Protein AF-A0A453R5A0-F1 (afdb_monomer_lite)

Radius of gyration: 17.51 Å; chains: 1; bounding box: 48×39×50 Å

Organism: Aegilops tauschii subsp. strangulata (NCBI:txid200361)

Sequence (200 aa):
AVEFGRKLASKHFFRHVLDENDFEDGNQPYRFLDHDPVIMTQCYNIPRGIIDVAPKPMAEIASRLRKLSCAIFEAYVSEDGRHVDYRSIQGCEEFKRYIRTTEELQRVETSDLSREEKLAFFINLYNMMAIHALVTCGHPAGPLDRKKFFGDFKYVIGGCAYSLSAIENGILRGNQRPPYNLVKPFGQKDQRSKGGPVIP

Structure (mmCIF, N/CA/C/O backbone):
data_AF-A0A453R5A0-F1
#
_entry.id   AF-A0A453R5A0-F1
#
loop_
_atom_site.group_PDB
_atom_site.id
_atom_site.type_symbol
_atom_site.label_atom_id
_atom_site.label_alt_id
_atom_site.label_comp_id
_atom_site.label_asym_id
_atom_site.label_entity_id
_atom_site.label_seq_id
_atom_site.pdbx_PDB_ins_code
_atom_site.Cartn_x
_atom_site.Cartn_y
_atom_site.Cartn_z
_atom_site.occupancy
_atom_site.B_iso_or_equiv
_atom_site.auth_seq_id
_atom_site.auth_comp_id
_atom_site.auth_asym_id
_atom_site.auth_atom_id
_atom_site.pdbx_PDB_model_num
ATOM 1 N N . ALA A 1 1 ? -16.514 -9.540 28.866 1.00 80.56 1 ALA A N 1
ATOM 2 C CA . ALA A 1 1 ? -16.441 -9.928 27.440 1.00 80.56 1 ALA A CA 1
ATOM 3 C C . ALA A 1 1 ? -16.411 -8.707 26.514 1.00 80.56 1 ALA A C 1
ATOM 5 O O . ALA A 1 1 ? -15.460 -8.573 25.756 1.00 80.56 1 ALA A O 1
ATOM 6 N N . VAL A 1 2 ? -17.372 -7.779 26.624 1.00 85.75 2 VAL A N 1
ATOM 7 C CA . VAL A 1 2 ? -17.481 -6.583 25.755 1.00 85.75 2 VAL A CA 1
ATOM 8 C C . VAL A 1 2 ? -16.220 -5.725 25.705 1.00 85.75 2 VAL A C 1
ATOM 10 O O . VAL A 1 2 ? -15.725 -5.415 24.629 1.00 85.75 2 VAL A O 1
ATOM 13 N N . GLU A 1 3 ? -15.653 -5.380 26.860 1.00 86.06 3 GLU A N 1
ATOM 14 C CA . GLU A 1 3 ? -14.444 -4.548 26.924 1.00 86.06 3 GLU A CA 1
ATOM 15 C C . GLU A 1 3 ? -13.245 -5.198 26.212 1.00 86.06 3 GLU A C 1
ATOM 17 O O . GLU A 1 3 ? -12.483 -4.531 25.514 1.00 86.06 3 GLU A O 1
ATOM 22 N N . PHE A 1 4 ? -13.104 -6.520 26.339 1.00 85.81 4 PHE A N 1
ATOM 23 C CA . PHE A 1 4 ? -12.073 -7.279 25.637 1.00 85.81 4 PHE A CA 1
ATOM 24 C C . PHE A 1 4 ? -12.309 -7.279 24.121 1.00 85.81 4 PHE A C 1
ATOM 26 O O . PHE A 1 4 ? -11.376 -7.035 23.360 1.00 85.81 4 PHE A O 1
ATOM 33 N N . GLY A 1 5 ? -13.556 -7.460 23.678 1.00 83.94 5 GLY A N 1
ATOM 34 C CA . GLY A 1 5 ? -13.913 -7.346 22.264 1.00 83.94 5 GLY A CA 1
ATOM 35 C C . GLY A 1 5 ? -13.638 -5.950 21.696 1.00 83.94 5 GLY A C 1
ATOM 36 O O . GLY A 1 5 ? -13.031 -5.836 20.635 1.00 83.94 5 GLY A O 1
ATOM 37 N N . ARG A 1 6 ? -13.949 -4.879 22.440 1.00 86.75 6 ARG A N 1
ATOM 38 C CA . ARG A 1 6 ? -13.601 -3.497 22.055 1.00 86.75 6 ARG A CA 1
ATOM 39 C C . ARG A 1 6 ? -12.091 -3.298 21.908 1.00 86.75 6 ARG A C 1
ATOM 41 O O . ARG A 1 6 ? -11.658 -2.670 20.948 1.00 86.75 6 ARG A O 1
ATOM 48 N N . LYS A 1 7 ? -11.285 -3.882 22.804 1.00 86.25 7 LYS A N 1
ATOM 49 C CA . LYS A 1 7 ? -9.810 -3.859 22.719 1.00 86.25 7 LYS A CA 1
ATOM 50 C C . LYS A 1 7 ? -9.264 -4.594 21.491 1.00 86.25 7 LYS A C 1
ATOM 52 O O . LYS A 1 7 ? -8.217 -4.216 20.976 1.00 86.25 7 LYS A O 1
ATOM 57 N N . LEU A 1 8 ? -9.926 -5.658 21.039 1.00 85.06 8 LEU A N 1
ATOM 58 C CA . LEU A 1 8 ? -9.541 -6.373 19.819 1.00 85.06 8 LEU A CA 1
ATOM 59 C C . LEU A 1 8 ? -9.968 -5.615 18.555 1.00 85.06 8 LEU A C 1
ATOM 61 O O . LEU A 1 8 ? -9.185 -5.522 17.609 1.00 85.06 8 LEU A O 1
ATOM 65 N N . ALA A 1 9 ? -11.167 -5.029 18.558 1.00 83.69 9 ALA A N 1
ATOM 66 C CA . ALA A 1 9 ? -11.661 -4.199 17.464 1.00 83.69 9 ALA A CA 1
ATOM 67 C C . ALA A 1 9 ? -10.779 -2.956 17.249 1.00 83.69 9 ALA A C 1
ATOM 69 O O . ALA A 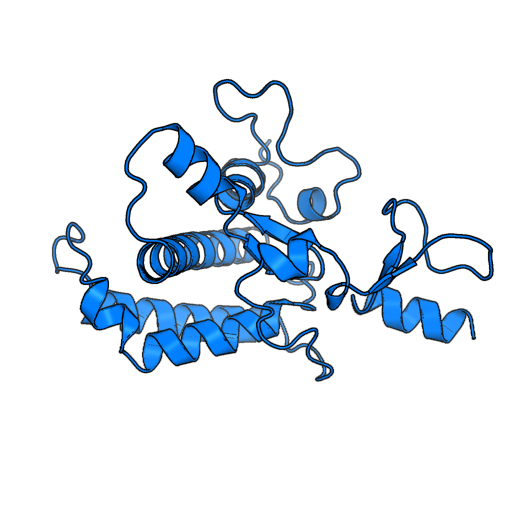1 9 ? -10.368 -2.685 16.123 1.00 83.69 9 ALA A O 1
ATOM 70 N N . SER A 1 10 ? -10.386 -2.263 18.328 1.00 83.81 10 SER A N 1
ATOM 71 C CA . SER A 1 10 ? -9.494 -1.095 18.242 1.00 83.81 10 SER A CA 1
ATOM 72 C C . SER A 1 10 ? -8.083 -1.432 17.754 1.00 83.81 10 SER A C 1
ATOM 74 O O . SER A 1 10 ? -7.376 -0.562 17.266 1.00 83.81 10 SER A O 1
ATOM 76 N N . LYS A 1 11 ? -7.670 -2.701 17.859 1.00 84.50 11 LYS A N 1
ATOM 77 C CA . LYS A 1 11 ? -6.399 -3.208 17.325 1.00 84.50 11 LYS A CA 1
ATOM 78 C C . LYS A 1 11 ? -6.522 -3.785 15.917 1.00 84.50 11 LYS A C 1
ATOM 80 O O . LYS A 1 11 ? -5.571 -4.421 15.466 1.00 84.50 11 LYS A O 1
ATOM 85 N N . HIS A 1 12 ? -7.658 -3.592 15.247 1.00 84.94 12 HIS A N 1
ATOM 86 C CA . HIS A 1 12 ? -7.935 -4.088 13.900 1.00 84.94 12 HIS A CA 1
ATOM 87 C C . HIS A 1 12 ? -7.858 -5.622 13.774 1.00 84.94 12 HIS A C 1
ATOM 89 O O . HIS A 1 12 ? -7.326 -6.127 12.796 1.00 84.94 12 HIS A O 1
ATOM 95 N N . PHE A 1 13 ? -8.357 -6.397 14.745 1.00 83.44 13 PHE A N 1
ATOM 96 C CA . PHE A 1 13 ? -8.514 -7.853 14.552 1.00 83.44 13 PHE A CA 1
ATOM 97 C C . PHE A 1 13 ? -9.801 -8.198 13.794 1.00 83.44 13 PHE A C 1
ATOM 99 O O . PHE A 1 13 ? -9.826 -9.070 12.927 1.00 83.44 13 PHE A O 1
ATOM 106 N N . PHE A 1 14 ? -10.879 -7.487 14.104 1.00 83.81 14 PHE A N 1
ATOM 107 C CA . PHE A 1 14 ? -12.169 -7.619 13.443 1.00 83.81 14 PHE A CA 1
ATOM 108 C C . PHE A 1 14 ? -12.865 -6.264 13.402 1.00 83.81 14 PHE A C 1
ATOM 110 O O . PHE A 1 14 ? -12.499 -5.338 14.127 1.00 83.81 14 PHE A O 1
ATOM 117 N N . ARG A 1 15 ? -13.879 -6.157 12.550 1.00 82.25 15 ARG A N 1
ATOM 118 C CA . ARG A 1 15 ? -14.675 -4.944 12.364 1.00 82.25 15 ARG A CA 1
ATOM 119 C C . ARG A 1 15 ? -16.152 -5.269 12.233 1.00 82.25 15 ARG A C 1
ATOM 121 O O . ARG A 1 15 ? -16.523 -6.397 11.902 1.00 82.25 15 ARG A O 1
ATOM 128 N N . HIS A 1 16 ? -16.989 -4.277 12.500 1.00 82.31 16 HIS A N 1
ATOM 129 C CA . HIS A 1 16 ? -18.412 -4.365 12.206 1.00 82.31 16 HIS A CA 1
ATOM 130 C C . HIS A 1 16 ? -18.606 -4.451 10.687 1.00 82.31 16 HIS A C 1
ATOM 132 O O . HIS A 1 16 ? -17.958 -3.719 9.945 1.00 82.31 16 HIS A O 1
ATOM 138 N N . VAL A 1 17 ? -19.494 -5.322 10.202 1.00 78.62 17 VAL A N 1
ATOM 139 C CA . VAL A 1 17 ? -19.640 -5.559 8.749 1.00 78.62 17 VAL A CA 1
ATOM 140 C C . VAL A 1 17 ? -20.053 -4.296 7.980 1.00 78.62 17 VAL A C 1
ATOM 142 O O . VAL A 1 17 ? -19.696 -4.154 6.814 1.00 78.62 17 VAL A O 1
ATOM 145 N N . LEU A 1 18 ? -20.774 -3.377 8.629 1.00 73.12 18 LEU A N 1
ATOM 146 C CA . LEU A 1 18 ? -21.194 -2.097 8.040 1.00 73.12 18 LE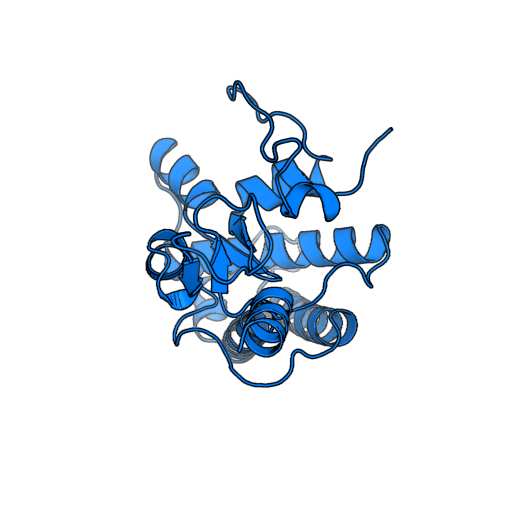U A CA 1
ATOM 147 C C . LEU A 1 18 ? -20.279 -0.910 8.392 1.00 73.12 18 LEU A C 1
ATOM 149 O O . LEU A 1 18 ? -20.549 0.194 7.942 1.00 73.12 18 LEU A O 1
ATOM 153 N N . ASP A 1 19 ? -19.234 -1.106 9.207 1.00 67.62 19 ASP A N 1
ATOM 154 C CA . ASP A 1 19 ? -18.366 -0.024 9.716 1.00 67.62 19 ASP A CA 1
ATOM 155 C C . ASP A 1 19 ? -19.128 1.112 10.456 1.00 67.62 19 ASP A C 1
ATOM 157 O O . ASP A 1 19 ? -18.672 2.254 10.511 1.00 67.62 19 ASP A O 1
ATOM 161 N N . GLU A 1 20 ? -20.301 0.813 11.032 1.00 64.00 20 GLU A N 1
ATOM 162 C CA . GLU A 1 20 ? -21.192 1.811 11.650 1.00 64.00 20 GLU A CA 1
ATOM 163 C C . GLU A 1 20 ? -21.073 1.924 13.176 1.00 64.00 20 GLU A C 1
ATOM 165 O O . GLU A 1 20 ? -21.323 3.008 13.697 1.00 64.00 20 GLU A O 1
ATOM 170 N N . ASN A 1 21 ? -20.666 0.859 13.880 1.00 63.53 21 ASN A N 1
ATOM 171 C CA . ASN A 1 21 ? -20.708 0.797 15.346 1.00 63.53 21 ASN A CA 1
ATOM 172 C C . ASN A 1 21 ? -19.424 0.229 15.961 1.00 63.53 21 ASN A C 1
ATOM 174 O O . ASN A 1 21 ? -18.739 -0.608 15.362 1.00 63.53 21 ASN A O 1
ATOM 178 N N . ASP A 1 22 ? -19.157 0.641 17.202 1.00 73.19 22 ASP A N 1
ATOM 179 C CA . ASP A 1 22 ? -18.183 -0.010 18.074 1.00 73.19 22 ASP A CA 1
ATOM 180 C C . ASP A 1 22 ? -18.642 -1.432 18.448 1.00 73.19 22 ASP A C 1
ATOM 182 O O . ASP A 1 22 ? -19.779 -1.843 18.208 1.00 73.19 22 ASP A O 1
ATOM 186 N N . PHE A 1 23 ? -17.743 -2.229 19.033 1.00 81.06 23 PHE A N 1
ATOM 187 C CA . PHE A 1 23 ? -18.118 -3.562 19.501 1.00 81.06 23 PHE A CA 1
ATOM 188 C C . PHE A 1 23 ? -19.113 -3.483 20.670 1.00 81.06 23 PHE A C 1
ATOM 190 O O . PHE A 1 23 ? -18.822 -2.884 21.716 1.00 81.06 23 PHE A O 1
ATOM 197 N N . GLU A 1 24 ? -20.262 -4.132 20.505 1.00 82.69 24 GLU A N 1
ATOM 198 C CA . GLU A 1 24 ? -21.370 -4.172 21.456 1.00 82.69 24 GLU A CA 1
ATOM 199 C C . GLU A 1 24 ? -21.852 -5.610 21.675 1.00 82.69 24 GLU A C 1
ATOM 201 O O . GLU A 1 24 ? -21.710 -6.472 20.809 1.00 82.69 24 GLU A O 1
ATOM 206 N N . ASP A 1 25 ? -22.421 -5.868 22.855 1.00 80.81 25 ASP A N 1
ATOM 207 C CA . ASP A 1 25 ? -23.085 -7.139 23.156 1.00 80.81 25 ASP A CA 1
ATOM 208 C C . ASP A 1 25 ? -24.481 -7.131 22.530 1.00 80.81 25 ASP A C 1
ATOM 210 O O . ASP A 1 25 ? -25.465 -6.719 23.146 1.00 80.81 25 ASP A O 1
ATOM 214 N N . GLY A 1 26 ? -24.550 -7.476 21.249 1.00 81.81 26 GLY A N 1
ATOM 215 C CA . GLY A 1 26 ? -25.782 -7.437 20.476 1.00 81.81 26 GLY A CA 1
ATOM 216 C C . GLY A 1 26 ? -25.722 -8.356 19.266 1.00 81.81 26 GLY A C 1
ATOM 217 O O . GLY A 1 26 ? -24.682 -8.918 18.930 1.00 81.81 26 GLY A O 1
ATOM 218 N N . ASN A 1 27 ? -26.849 -8.493 18.570 1.00 83.00 27 ASN A N 1
ATOM 219 C CA . ASN A 1 27 ? -26.956 -9.345 17.383 1.00 83.00 27 ASN A CA 1
ATOM 220 C C . ASN A 1 27 ? -26.432 -8.648 16.111 1.00 83.00 27 ASN A C 1
ATOM 222 O O . ASN A 1 27 ? -27.052 -8.706 15.048 1.00 83.00 27 ASN A O 1
ATOM 226 N N . GLN A 1 28 ? -25.326 -7.917 16.246 1.00 83.94 28 GLN A N 1
ATOM 227 C CA . GLN A 1 28 ? -24.683 -7.212 15.146 1.00 83.94 28 GLN A CA 1
ATOM 228 C C . GLN A 1 28 ? -23.624 -8.109 14.493 1.00 83.94 28 GLN A C 1
ATOM 230 O O . GLN A 1 28 ? -22.862 -8.781 15.193 1.00 83.94 28 GLN A O 1
ATOM 235 N N . PRO A 1 29 ? -23.548 -8.146 13.153 1.00 85.25 29 PRO A N 1
ATOM 236 C CA . PRO A 1 29 ? -22.553 -8.953 12.471 1.00 85.25 29 PRO A CA 1
ATOM 237 C C . PRO A 1 29 ? -21.173 -8.279 12.515 1.00 85.25 29 PRO A C 1
ATOM 239 O O . PRO A 1 29 ? -20.980 -7.165 12.022 1.00 85.25 29 PRO A O 1
ATOM 242 N N . TYR A 1 30 ? -20.184 -9.008 13.032 1.00 85.31 30 TYR A N 1
ATOM 243 C CA . TYR A 1 30 ? -18.765 -8.644 12.994 1.00 85.31 30 TYR A CA 1
ATOM 244 C C . TYR A 1 30 ? -17.987 -9.636 12.123 1.00 85.31 30 TYR A C 1
ATOM 246 O O . TYR A 1 30 ? -18.358 -10.805 12.006 1.00 85.31 30 TYR A O 1
ATOM 254 N N . ARG A 1 31 ? -16.898 -9.177 11.502 1.00 85.56 31 ARG A N 1
ATOM 255 C CA . ARG A 1 31 ? -16.040 -9.998 10.642 1.00 85.56 31 ARG A CA 1
ATOM 256 C C . ARG A 1 31 ? -14.565 -9.747 10.943 1.00 85.56 31 ARG A C 1
ATOM 258 O O . ARG A 1 31 ? -14.133 -8.597 11.015 1.00 85.56 31 ARG A O 1
ATOM 265 N N . PHE A 1 32 ? -13.798 -10.825 11.083 1.00 85.75 32 PHE A N 1
ATOM 266 C CA . PHE A 1 32 ? -12.335 -10.764 11.132 1.00 85.75 32 PHE A CA 1
ATOM 267 C C . PHE A 1 32 ? -11.766 -10.303 9.788 1.00 85.75 32 PHE A C 1
ATOM 269 O O . PHE A 1 32 ? -12.322 -10.625 8.738 1.00 85.75 32 PHE A O 1
ATOM 276 N N . LEU A 1 33 ? -10.672 -9.541 9.797 1.00 81.62 33 LEU A N 1
ATOM 277 C CA . LEU A 1 33 ? -10.120 -9.005 8.545 1.00 81.62 33 LEU A CA 1
ATOM 278 C C . LEU A 1 33 ? -9.653 -10.104 7.582 1.00 81.62 33 LEU A C 1
ATOM 280 O O . LEU A 1 33 ? -9.859 -9.982 6.381 1.00 81.62 33 LEU A O 1
ATOM 284 N N . ASP A 1 34 ? -9.077 -11.189 8.088 1.00 80.31 34 ASP A N 1
ATOM 285 C CA . ASP A 1 34 ? -8.647 -12.345 7.291 1.00 80.31 34 ASP A CA 1
ATOM 286 C C . ASP A 1 34 ? -9.797 -13.212 6.764 1.00 80.31 3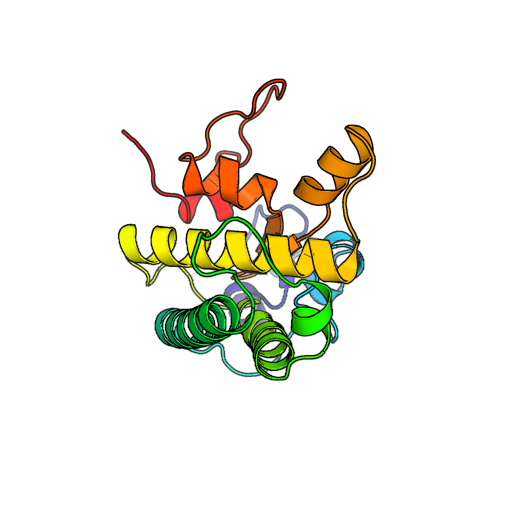4 ASP A C 1
ATOM 288 O O . ASP A 1 34 ? -9.563 -14.044 5.896 1.00 80.31 34 ASP A O 1
ATOM 292 N N . HIS A 1 35 ? -11.033 -12.993 7.218 1.00 84.12 35 HIS A N 1
ATOM 293 C CA . HIS A 1 35 ? -12.238 -13.608 6.651 1.00 84.12 35 HIS A CA 1
ATOM 294 C C . HIS A 1 35 ? -12.979 -12.683 5.674 1.00 84.12 35 HIS A C 1
ATOM 296 O O . HIS A 1 35 ? -14.053 -13.029 5.176 1.00 84.12 35 HIS A O 1
ATOM 302 N N . ASP A 1 36 ? -12.459 -11.482 5.411 1.00 84.38 36 ASP A N 1
ATOM 303 C CA . ASP A 1 36 ? -13.029 -10.594 4.408 1.00 84.38 36 ASP A CA 1
ATOM 304 C C . ASP A 1 36 ? -12.659 -11.072 2.993 1.00 84.38 36 ASP A C 1
ATOM 306 O O . ASP A 1 36 ? -11.470 -11.133 2.669 1.00 84.38 36 ASP A O 1
ATOM 310 N N . PRO A 1 37 ? -13.637 -11.368 2.111 1.00 85.69 37 PRO A N 1
ATOM 311 C CA . PRO A 1 37 ? -13.348 -11.894 0.779 1.00 85.69 37 PRO A CA 1
ATOM 312 C C . PRO A 1 37 ? -12.434 -10.991 -0.052 1.00 85.69 37 PRO A C 1
ATOM 314 O O . PRO A 1 37 ? -11.612 -11.491 -0.817 1.00 85.69 37 PRO A O 1
ATOM 317 N N . VAL A 1 38 ? -12.541 -9.666 0.100 1.00 85.19 38 VAL A N 1
ATOM 318 C CA . VAL A 1 38 ? -11.676 -8.711 -0.605 1.00 85.19 38 VAL A CA 1
ATOM 319 C C . VAL A 1 38 ? -10.262 -8.786 -0.048 1.00 85.19 38 VAL A C 1
ATOM 321 O O . VAL A 1 38 ? -9.300 -8.775 -0.808 1.00 85.19 38 VAL A O 1
ATOM 324 N N . ILE A 1 39 ? -10.108 -8.894 1.268 1.00 85.44 39 ILE A N 1
ATOM 325 C CA . ILE A 1 39 ? -8.781 -9.020 1.872 1.00 85.44 39 ILE A CA 1
ATOM 326 C C . ILE A 1 39 ? -8.121 -10.329 1.433 1.00 85.44 39 ILE A C 1
ATOM 328 O O . ILE A 1 39 ? -6.992 -10.302 0.951 1.00 85.44 39 ILE A O 1
ATOM 332 N N . MET A 1 40 ? -8.845 -11.446 1.487 1.00 85.25 40 MET A N 1
ATOM 333 C CA . MET A 1 40 ? -8.316 -12.761 1.117 1.00 85.25 40 MET A CA 1
ATOM 334 C C . MET A 1 40 ? -7.916 -12.876 -0.359 1.00 85.25 40 MET A C 1
ATOM 336 O O . MET A 1 40 ? -6.968 -13.585 -0.681 1.00 85.25 40 MET A O 1
ATOM 340 N N . THR A 1 41 ? -8.654 -12.228 -1.265 1.00 86.75 41 THR A N 1
ATOM 341 C CA . THR A 1 41 ? -8.468 -12.421 -2.717 1.00 86.75 41 THR A CA 1
ATOM 342 C C . THR A 1 41 ? -7.684 -11.308 -3.398 1.00 86.75 41 THR A C 1
ATOM 344 O O . THR A 1 41 ? -7.147 -11.524 -4.481 1.00 86.75 41 THR A O 1
ATOM 347 N N . GLN A 1 42 ? -7.629 -10.117 -2.798 1.00 91.62 42 GLN A N 1
ATOM 348 C CA . GLN A 1 42 ? -7.105 -8.912 -3.446 1.00 91.62 42 GLN A CA 1
ATOM 349 C C . GLN A 1 42 ? -6.000 -8.210 -2.643 1.00 91.62 42 GLN A C 1
ATOM 351 O O . GLN A 1 42 ? -5.355 -7.310 -3.183 1.00 91.62 42 GLN A O 1
ATOM 356 N N . CYS A 1 43 ? -5.750 -8.587 -1.379 1.00 93.19 43 CYS A N 1
ATOM 357 C CA . CYS A 1 43 ? -4.685 -7.977 -0.576 1.00 93.19 43 CYS A CA 1
ATOM 358 C C . CYS A 1 43 ? -3.403 -8.816 -0.551 1.00 93.19 43 CYS A C 1
ATOM 360 O O . CYS A 1 43 ? -3.351 -9.900 0.021 1.00 93.19 43 CYS A O 1
ATOM 362 N N . TYR A 1 44 ? -2.326 -8.264 -1.107 1.00 94.06 44 TYR A N 1
ATOM 363 C CA . TYR A 1 44 ? -1.067 -8.985 -1.338 1.00 94.06 44 TYR A CA 1
ATOM 364 C C . TYR A 1 44 ? -0.070 -8.921 -0.171 1.00 94.06 44 TYR A C 1
ATOM 366 O O . TYR A 1 44 ? 1.008 -9.502 -0.251 1.00 94.06 44 TYR A O 1
ATOM 374 N N . ASN A 1 45 ? -0.411 -8.226 0.917 1.00 94.62 45 ASN A N 1
ATOM 375 C CA . ASN A 1 45 ? 0.392 -8.157 2.143 1.00 94.62 45 ASN A CA 1
ATOM 376 C C . ASN A 1 45 ? -0.259 -8.889 3.335 1.00 94.62 45 ASN A C 1
ATOM 378 O O . ASN A 1 45 ? 0.122 -8.658 4.481 1.00 94.62 45 ASN A O 1
ATOM 382 N N . ILE A 1 46 ? -1.238 -9.764 3.075 1.00 91.31 46 ILE A N 1
ATOM 383 C CA . ILE A 1 46 ? -1.812 -10.698 4.061 1.00 91.31 46 ILE A CA 1
ATOM 384 C C . ILE A 1 46 ? -1.746 -12.143 3.521 1.00 91.31 46 ILE A C 1
ATOM 386 O O . ILE A 1 46 ? -2.757 -12.836 3.459 1.00 91.31 46 ILE A O 1
ATOM 390 N N . PRO A 1 47 ? -0.571 -12.650 3.097 1.00 84.25 47 PRO A N 1
ATOM 391 C CA . PRO A 1 47 ? -0.492 -13.990 2.510 1.00 84.25 47 PRO A CA 1
ATOM 392 C C . PRO A 1 47 ? -0.776 -15.116 3.522 1.00 84.25 47 PRO A C 1
ATOM 394 O O . PRO A 1 47 ? -1.030 -16.247 3.121 1.00 84.25 47 PRO A O 1
ATOM 397 N N . ARG A 1 48 ? -0.694 -14.831 4.831 1.00 84.88 48 ARG A N 1
ATOM 398 C CA . ARG A 1 48 ? -0.801 -15.816 5.925 1.00 84.88 48 ARG A CA 1
ATOM 399 C C . ARG A 1 48 ? -1.865 -15.463 6.972 1.00 84.88 48 ARG A C 1
ATOM 401 O O . ARG A 1 48 ? -1.833 -16.009 8.068 1.00 84.88 48 ARG A O 1
ATOM 408 N N . GLY A 1 49 ? -2.784 -14.555 6.650 1.00 85.69 49 GLY A N 1
ATOM 409 C CA . GLY A 1 49 ? -3.744 -14.019 7.620 1.00 85.69 49 GLY A CA 1
ATOM 410 C C . GLY A 1 49 ? -3.168 -12.894 8.486 1.00 85.69 49 GLY A C 1
ATOM 411 O O . GLY A 1 49 ? -2.092 -12.355 8.202 1.00 85.69 49 GLY A O 1
ATOM 412 N N . ILE A 1 50 ? -3.927 -12.509 9.515 1.00 85.62 50 ILE A N 1
ATOM 413 C CA . ILE A 1 50 ? -3.574 -11.400 10.408 1.00 85.62 50 ILE A CA 1
ATOM 414 C C . ILE A 1 50 ? -2.388 -11.793 11.294 1.00 85.62 50 ILE A C 1
ATOM 416 O O . ILE A 1 50 ? -2.437 -12.799 11.997 1.00 85.62 50 ILE A O 1
ATOM 420 N N . ILE A 1 51 ? -1.352 -10.956 11.335 1.00 85.75 51 ILE A N 1
ATOM 421 C CA . ILE A 1 51 ? -0.250 -11.115 12.294 1.00 85.75 51 ILE A CA 1
ATOM 422 C C . ILE A 1 51 ? -0.748 -10.761 13.701 1.00 85.75 51 ILE A C 1
ATOM 424 O O . ILE A 1 51 ? -1.334 -9.697 13.897 1.00 85.75 51 ILE A O 1
ATOM 428 N N . ASP A 1 52 ? -0.471 -11.596 14.701 1.00 83.75 52 ASP A N 1
ATOM 429 C CA . ASP A 1 52 ? -0.854 -11.419 16.112 1.00 83.75 52 ASP A CA 1
ATOM 430 C C . ASP A 1 52 ? 0.164 -10.610 16.946 1.00 83.75 52 ASP A C 1
ATOM 432 O O . ASP A 1 52 ? -0.170 -10.074 18.006 1.00 83.75 52 ASP A O 1
ATOM 436 N N . VAL A 1 53 ? 1.384 -10.433 16.432 1.00 86.50 53 VAL A N 1
ATOM 437 C CA . VAL A 1 53 ? 2.461 -9.626 17.032 1.00 86.50 53 VAL A CA 1
ATOM 438 C C . VAL A 1 53 ? 2.034 -8.168 17.234 1.00 86.50 53 VAL A C 1
ATOM 440 O O . VAL A 1 53 ? 1.385 -7.570 16.379 1.00 86.50 53 VAL A O 1
ATOM 443 N N . ALA A 1 54 ? 2.411 -7.553 18.357 1.00 86.81 54 ALA A N 1
ATOM 444 C CA . ALA A 1 54 ? 2.117 -6.141 18.608 1.00 86.81 54 ALA A CA 1
ATOM 445 C C . ALA A 1 54 ? 2.619 -5.243 17.449 1.00 86.81 54 ALA A C 1
ATOM 447 O O . ALA A 1 54 ? 3.767 -5.400 17.022 1.00 86.81 54 ALA A O 1
ATOM 448 N N . PRO A 1 55 ? 1.782 -4.322 16.928 1.00 88.94 55 PRO A N 1
ATOM 449 C CA . PRO A 1 55 ? 2.174 -3.469 15.814 1.00 88.94 55 PRO A CA 1
ATOM 450 C C . PRO A 1 55 ? 3.315 -2.546 16.245 1.00 88.94 55 PRO A C 1
ATOM 452 O O . PRO A 1 55 ? 3.272 -1.945 17.321 1.00 88.94 55 PRO A O 1
ATOM 455 N N . LYS A 1 56 ? 4.341 -2.445 15.402 1.00 92.31 56 LYS A N 1
ATOM 456 C CA . LYS A 1 56 ? 5.443 -1.503 15.611 1.00 92.31 56 LYS A CA 1
ATOM 457 C C . LYS A 1 56 ? 5.007 -0.084 15.237 1.00 92.31 56 LYS A C 1
ATOM 459 O O . LYS A 1 56 ? 4.077 0.067 14.440 1.00 92.31 56 LYS A O 1
ATOM 464 N N . PRO A 1 57 ? 5.694 0.953 15.747 1.00 92.56 57 PRO A N 1
ATOM 465 C CA . PRO A 1 57 ? 5.430 2.326 15.345 1.00 92.56 57 PRO A CA 1
ATOM 466 C C . PRO A 1 57 ? 5.524 2.494 13.827 1.00 92.56 57 PRO A C 1
ATOM 468 O O . PRO A 1 57 ? 6.473 2.027 13.189 1.00 92.56 57 PRO A O 1
ATOM 471 N N . MET A 1 58 ? 4.562 3.215 13.250 1.00 92.06 58 MET A N 1
ATOM 472 C CA . MET A 1 58 ? 4.477 3.412 11.803 1.00 92.06 58 MET A CA 1
ATOM 473 C C . MET A 1 58 ? 5.755 4.036 11.220 1.00 92.06 58 MET A C 1
ATOM 475 O O . MET A 1 58 ? 6.210 3.633 10.150 1.00 92.06 58 MET A O 1
ATOM 479 N N . ALA A 1 59 ? 6.386 4.963 11.946 1.00 92.00 59 ALA A N 1
ATOM 480 C CA . ALA A 1 59 ? 7.642 5.594 11.541 1.00 92.00 59 ALA A CA 1
ATOM 481 C C . ALA A 1 59 ? 8.800 4.587 11.374 1.00 92.00 59 ALA A C 1
ATOM 483 O O . ALA A 1 59 ? 9.608 4.711 10.450 1.00 92.00 59 ALA A O 1
ATOM 484 N N . GLU A 1 60 ? 8.866 3.553 12.222 1.00 94.44 60 GLU A N 1
ATOM 485 C CA . GLU A 1 60 ? 9.892 2.509 12.126 1.00 94.44 60 GLU A CA 1
ATOM 486 C C . GLU A 1 60 ? 9.690 1.663 10.863 1.00 94.44 60 GLU A C 1
ATOM 488 O O . GLU A 1 60 ? 10.633 1.429 10.097 1.00 94.44 60 GLU A O 1
ATOM 493 N N . ILE A 1 61 ? 8.445 1.250 10.610 1.00 95.12 61 ILE A N 1
ATOM 494 C CA . ILE A 1 61 ? 8.085 0.458 9.429 1.00 95.12 61 ILE A CA 1
ATOM 495 C C . ILE A 1 61 ? 8.316 1.283 8.156 1.00 95.12 61 ILE A C 1
ATOM 497 O O . ILE A 1 61 ? 8.975 0.802 7.233 1.00 95.12 61 ILE A O 1
ATOM 501 N N . ALA A 1 62 ? 7.867 2.543 8.122 1.00 94.75 62 ALA A N 1
ATOM 502 C CA . ALA A 1 62 ? 8.094 3.462 7.005 1.00 94.75 62 ALA A CA 1
ATOM 503 C C . ALA A 1 62 ? 9.589 3.641 6.701 1.00 94.75 62 ALA A C 1
ATOM 505 O O . ALA A 1 62 ? 9.993 3.581 5.540 1.00 94.75 62 ALA A O 1
ATOM 506 N N . SER A 1 63 ? 10.422 3.809 7.733 1.00 95.19 63 SER A N 1
ATOM 507 C CA . SER A 1 63 ? 11.876 3.944 7.584 1.00 95.19 63 SER A CA 1
ATOM 508 C C . SER A 1 63 ? 12.510 2.688 6.982 1.00 95.19 63 SER A C 1
ATOM 510 O O . SER A 1 63 ? 13.315 2.779 6.051 1.00 95.19 63 SER A O 1
ATOM 512 N N . ARG A 1 64 ? 12.115 1.497 7.453 1.00 96.75 64 ARG A N 1
ATOM 513 C CA . ARG A 1 64 ? 12.589 0.214 6.906 1.00 96.75 64 ARG A CA 1
ATOM 514 C C . ARG A 1 64 ? 12.165 0.016 5.454 1.00 96.75 64 ARG A C 1
ATOM 516 O O . ARG A 1 64 ? 13.005 -0.342 4.631 1.00 96.75 64 ARG A O 1
ATOM 523 N N . LEU A 1 65 ? 10.895 0.272 5.141 1.00 97.19 65 LEU A N 1
ATOM 524 C CA . LEU A 1 65 ? 10.372 0.179 3.778 1.00 97.19 65 LEU A CA 1
ATOM 525 C C . LEU A 1 65 ? 11.103 1.148 2.850 1.00 97.19 65 LEU A C 1
ATOM 527 O O . LEU A 1 65 ? 11.573 0.724 1.803 1.00 97.19 65 LEU A O 1
ATOM 531 N N . ARG A 1 66 ? 11.289 2.408 3.263 1.00 96.56 66 ARG A N 1
ATOM 532 C CA . ARG A 1 66 ? 12.027 3.411 2.485 1.00 96.56 66 ARG A CA 1
ATOM 533 C C . ARG A 1 66 ? 13.450 2.954 2.168 1.00 96.56 66 ARG A C 1
ATOM 535 O O . ARG A 1 66 ? 13.860 3.047 1.019 1.00 96.56 66 ARG A O 1
ATOM 542 N N . LYS A 1 67 ? 14.196 2.448 3.156 1.00 96.81 67 LY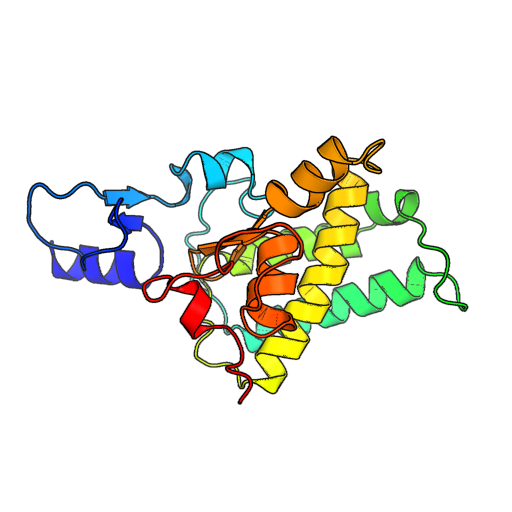S A N 1
ATOM 543 C CA . LYS A 1 67 ? 15.572 1.956 2.945 1.00 96.81 67 LYS A CA 1
ATOM 544 C C . LYS A 1 67 ? 15.622 0.816 1.927 1.00 96.81 67 LYS A C 1
ATOM 546 O O . LYS A 1 67 ? 16.490 0.812 1.064 1.00 96.81 67 LYS A O 1
ATOM 551 N N . LEU A 1 68 ? 14.678 -0.122 2.016 1.00 96.81 68 LEU A N 1
ATOM 552 C CA . LEU A 1 68 ? 14.566 -1.225 1.063 1.00 96.81 68 LEU A CA 1
ATOM 553 C C . LEU A 1 68 ? 14.185 -0.725 -0.337 1.00 96.81 68 LEU A C 1
ATOM 555 O O . LEU A 1 68 ? 14.784 -1.166 -1.308 1.00 96.81 68 LEU A O 1
ATOM 559 N N . SER A 1 69 ? 13.252 0.225 -0.448 1.00 95.25 69 SER A N 1
ATOM 560 C CA . SER A 1 69 ? 12.902 0.860 -1.725 1.00 95.25 69 SER A CA 1
ATOM 561 C C . SER A 1 69 ? 14.094 1.556 -2.369 1.00 95.25 69 SER A C 1
ATOM 563 O O . SER A 1 69 ? 14.322 1.354 -3.554 1.00 95.25 69 SER A O 1
ATOM 565 N N . CYS A 1 70 ? 14.875 2.327 -1.603 1.00 94.38 70 CYS A N 1
ATOM 566 C CA . CYS A 1 70 ? 16.087 2.973 -2.109 1.00 94.38 70 CYS A CA 1
ATOM 567 C C . CYS A 1 70 ? 17.083 1.942 -2.647 1.00 94.38 70 CYS A C 1
ATOM 569 O O . CYS A 1 70 ? 17.496 2.066 -3.791 1.00 94.38 70 CYS A O 1
ATOM 571 N N . ALA A 1 71 ? 17.380 0.886 -1.882 1.00 95.38 71 ALA A N 1
ATOM 572 C CA . ALA A 1 71 ? 18.295 -0.167 -2.324 1.00 95.38 71 ALA A CA 1
ATOM 573 C C . ALA A 1 71 ? 17.812 -0.873 -3.606 1.00 95.38 71 ALA A C 1
ATOM 575 O O . ALA A 1 71 ? 18.607 -1.161 -4.495 1.00 95.38 71 ALA A O 1
ATOM 576 N N . ILE A 1 72 ? 16.503 -1.121 -3.731 1.00 94.75 72 ILE A N 1
ATOM 577 C CA . ILE A 1 72 ? 15.917 -1.707 -4.945 1.00 94.75 72 ILE A CA 1
ATOM 578 C C . ILE A 1 72 ? 16.036 -0.734 -6.123 1.00 94.75 72 ILE A C 1
ATOM 580 O O . ILE A 1 72 ? 16.389 -1.149 -7.224 1.00 94.75 72 ILE A O 1
ATOM 584 N N . PHE A 1 73 ? 15.753 0.553 -5.916 1.00 93.44 73 PHE A N 1
ATOM 585 C CA . PHE A 1 73 ? 15.858 1.539 -6.987 1.00 93.44 73 PHE A CA 1
ATOM 586 C C . PHE A 1 73 ? 17.299 1.720 -7.456 1.00 93.44 73 PHE A C 1
ATOM 588 O O . PHE A 1 73 ? 17.547 1.680 -8.652 1.00 93.44 73 PHE A O 1
ATOM 595 N N . GLU A 1 74 ? 18.247 1.834 -6.533 1.00 93.19 74 GLU A N 1
ATOM 596 C CA . GLU A 1 74 ? 19.671 1.973 -6.848 1.00 93.19 74 GLU A CA 1
ATOM 597 C C . GLU A 1 74 ? 20.228 0.763 -7.611 1.00 93.19 74 GLU A C 1
ATOM 599 O O . GLU A 1 74 ? 21.084 0.928 -8.474 1.00 93.19 74 GLU A O 1
ATOM 604 N N . ALA A 1 75 ? 19.745 -0.449 -7.318 1.00 93.62 75 ALA A N 1
ATOM 605 C CA . ALA A 1 75 ? 20.254 -1.670 -7.938 1.00 93.62 75 ALA A CA 1
ATOM 606 C C . ALA A 1 75 ? 19.573 -2.040 -9.268 1.00 93.62 75 ALA A C 1
ATOM 608 O O . ALA A 1 75 ? 20.204 -2.673 -10.112 1.00 93.62 75 ALA A O 1
ATOM 609 N N . TYR A 1 76 ? 18.290 -1.702 -9.448 1.00 93.75 76 TYR A N 1
ATOM 610 C CA . TYR A 1 76 ? 17.468 -2.252 -10.540 1.00 93.75 76 TYR A CA 1
ATOM 611 C C . TYR A 1 76 ? 16.784 -1.202 -11.423 1.00 93.75 76 TYR A C 1
ATOM 613 O O . TYR A 1 76 ? 16.061 -1.567 -12.355 1.00 93.75 76 TYR A O 1
ATOM 621 N N . VAL A 1 77 ? 16.982 0.088 -11.147 1.00 92.38 77 VAL A N 1
ATOM 622 C CA . VAL A 1 77 ? 16.519 1.183 -12.008 1.00 92.38 77 VAL A CA 1
ATOM 623 C C . VAL A 1 77 ? 17.722 1.745 -12.756 1.00 92.38 77 VAL A C 1
ATOM 625 O O . VAL A 1 77 ? 18.791 1.930 -12.180 1.00 92.38 77 VAL A O 1
ATOM 628 N N . SER A 1 78 ? 17.564 2.000 -14.053 1.00 91.62 78 SER A N 1
ATOM 629 C CA . SER A 1 78 ? 18.608 2.634 -14.858 1.00 91.62 78 SER A CA 1
ATOM 630 C C . SER A 1 78 ? 18.948 4.031 -14.332 1.00 91.62 78 SER A C 1
ATOM 632 O O . SER A 1 78 ? 18.093 4.719 -13.777 1.00 91.62 78 SER A O 1
ATOM 634 N N . GLU A 1 79 ? 20.180 4.496 -14.560 1.00 88.19 79 GLU A N 1
ATOM 635 C CA . GLU A 1 79 ? 20.630 5.824 -14.102 1.00 88.19 79 GLU A CA 1
ATOM 636 C C . GLU A 1 79 ? 19.752 6.977 -14.623 1.00 88.19 79 GLU A C 1
ATOM 638 O O . GLU A 1 79 ? 19.591 7.995 -13.953 1.00 88.19 79 GLU A O 1
ATOM 643 N N . ASP A 1 80 ? 19.143 6.813 -15.802 1.00 88.69 80 ASP A N 1
ATOM 644 C CA . ASP A 1 80 ? 18.223 7.789 -16.398 1.00 88.69 80 ASP A CA 1
ATOM 645 C C . ASP A 1 80 ? 16.782 7.709 -15.851 1.00 88.69 80 ASP A C 1
ATOM 647 O O . ASP A 1 80 ? 15.929 8.517 -16.232 1.00 88.69 80 ASP A O 1
ATOM 651 N N . GLY A 1 81 ? 16.491 6.735 -14.983 1.00 83.25 81 GLY A N 1
ATOM 652 C CA . GLY A 1 81 ? 15.184 6.505 -14.370 1.00 83.25 81 GLY A CA 1
ATOM 653 C C . GLY A 1 81 ? 14.107 5.969 -15.316 1.00 83.25 81 GLY A C 1
ATOM 654 O O . GLY A 1 81 ? 12.934 5.933 -14.940 1.00 83.25 81 GLY A O 1
ATOM 655 N N . ARG A 1 82 ? 14.454 5.590 -16.554 1.00 86.06 82 ARG A N 1
ATOM 656 C CA . ARG A 1 82 ? 13.473 5.212 -17.591 1.00 86.06 82 ARG A CA 1
ATOM 657 C C . ARG A 1 82 ? 13.215 3.717 -17.686 1.00 86.06 82 ARG A C 1
ATOM 659 O O . ARG A 1 82 ? 12.192 3.319 -18.243 1.00 86.06 82 ARG A O 1
ATOM 666 N N . HIS A 1 83 ? 14.125 2.895 -17.178 1.00 87.94 83 HIS A N 1
ATOM 667 C CA . HIS A 1 83 ? 14.027 1.448 -17.235 1.00 87.94 83 HIS A CA 1
ATOM 668 C C . HIS A 1 83 ? 14.110 0.842 -15.837 1.00 87.94 83 HIS A C 1
ATOM 670 O O . HIS A 1 83 ? 14.937 1.239 -15.021 1.00 87.94 83 HIS A O 1
ATOM 676 N N . VAL A 1 84 ? 13.251 -0.140 -15.579 1.00 90.62 84 VAL A N 1
ATOM 677 C CA . VAL A 1 84 ? 13.224 -0.902 -14.331 1.00 90.62 84 VAL A CA 1
ATOM 678 C C . VAL A 1 84 ? 13.311 -2.380 -14.686 1.00 90.62 84 VAL A C 1
ATOM 680 O O . VAL A 1 84 ? 12.459 -2.891 -15.418 1.00 90.62 84 VAL A O 1
ATOM 683 N N . ASP A 1 85 ? 14.319 -3.077 -14.165 1.00 92.25 85 ASP A N 1
ATOM 684 C CA . ASP A 1 85 ? 14.478 -4.516 -14.381 1.00 92.25 85 ASP A CA 1
ATOM 685 C C . ASP A 1 85 ? 13.579 -5.316 -13.426 1.00 92.25 85 ASP A C 1
ATOM 687 O O . ASP A 1 85 ? 14.005 -5.881 -12.415 1.00 92.25 85 ASP A O 1
ATOM 691 N N . TYR A 1 86 ? 12.289 -5.375 -13.763 1.00 92.25 86 TYR A N 1
ATOM 692 C CA . TYR A 1 86 ? 11.287 -6.108 -12.986 1.00 92.25 86 TYR A CA 1
ATOM 693 C C . TYR A 1 86 ? 11.614 -7.600 -12.824 1.00 92.25 86 TYR A C 1
ATOM 695 O O . TYR A 1 86 ? 11.230 -8.200 -11.819 1.00 92.25 86 TYR A O 1
ATOM 703 N N . ARG A 1 87 ? 12.319 -8.210 -13.791 1.00 90.44 87 ARG A N 1
ATOM 704 C CA . ARG A 1 87 ? 12.672 -9.637 -13.730 1.00 90.44 87 ARG A CA 1
ATOM 705 C C . ARG A 1 87 ? 13.693 -9.887 -12.630 1.00 90.44 87 ARG A C 1
ATOM 707 O O . ARG A 1 87 ? 13.511 -10.807 -11.836 1.00 90.44 87 ARG A O 1
ATOM 714 N N . SER A 1 88 ? 14.720 -9.048 -12.552 1.00 92.56 88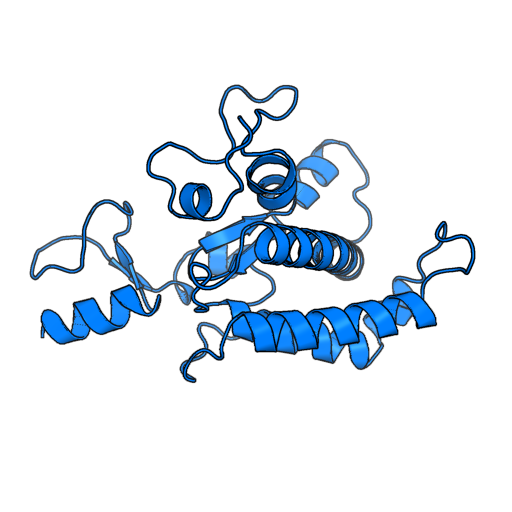 SER A N 1
ATOM 715 C CA . SER A 1 88 ? 15.733 -9.146 -11.500 1.00 92.56 88 SER A CA 1
ATOM 716 C C . SER A 1 88 ? 15.163 -8.790 -10.121 1.00 92.56 88 SER A C 1
ATOM 718 O O . SER A 1 88 ? 15.458 -9.479 -9.142 1.00 92.56 88 SER A O 1
ATOM 720 N N . ILE A 1 89 ? 14.258 -7.802 -10.042 1.00 93.38 89 ILE A N 1
ATOM 721 C CA . ILE A 1 89 ? 13.569 -7.434 -8.789 1.00 93.38 89 ILE A CA 1
ATOM 722 C C . ILE A 1 89 ? 12.783 -8.612 -8.201 1.00 93.38 89 ILE A C 1
ATOM 724 O O . ILE A 1 89 ? 12.805 -8.819 -6.991 1.00 93.38 89 ILE A O 1
ATOM 728 N N . GLN A 1 90 ? 12.103 -9.411 -9.029 1.00 91.19 90 GLN A N 1
ATOM 729 C CA . GLN A 1 90 ? 11.299 -10.540 -8.547 1.00 91.19 90 GLN A CA 1
ATOM 730 C C . GLN A 1 90 ? 12.108 -11.535 -7.700 1.00 91.19 90 GLN A C 1
ATOM 732 O O . GLN A 1 90 ? 11.588 -12.111 -6.741 1.00 91.19 90 GLN A O 1
ATOM 737 N N . GLY A 1 91 ? 13.374 -11.754 -8.065 1.00 90.19 91 GLY A N 1
ATOM 738 C CA . GLY A 1 91 ? 14.247 -12.729 -7.420 1.00 90.19 91 GLY A CA 1
ATOM 739 C C . GLY A 1 91 ? 15.036 -12.192 -6.226 1.00 90.19 91 GLY A C 1
ATOM 740 O O . GLY A 1 91 ? 15.523 -13.003 -5.431 1.00 90.19 91 GLY A O 1
ATOM 741 N N . CYS A 1 92 ? 15.164 -10.869 -6.084 1.00 93.44 92 CYS A N 1
ATOM 742 C CA . CYS A 1 92 ? 16.105 -10.275 -5.141 1.00 93.44 92 CYS A CA 1
ATOM 743 C C . CYS A 1 92 ? 15.630 -10.327 -3.683 1.00 93.44 92 CYS A C 1
ATOM 745 O O . CYS A 1 92 ? 14.434 -10.325 -3.366 1.00 93.44 92 CYS A O 1
ATOM 747 N N . GLU A 1 93 ? 16.591 -10.396 -2.762 1.00 95.44 93 GLU A N 1
ATOM 748 C CA . GLU A 1 93 ? 16.298 -10.537 -1.335 1.00 95.44 93 GLU A CA 1
ATOM 749 C C . GLU A 1 93 ? 15.753 -9.249 -0.720 1.00 95.44 93 GLU A C 1
ATOM 751 O O . GLU A 1 93 ? 14.917 -9.300 0.188 1.00 95.44 93 GLU A O 1
ATOM 756 N N . GLU A 1 94 ? 16.154 -8.092 -1.242 1.00 95.25 94 GLU A N 1
ATOM 757 C CA . GLU A 1 94 ? 15.641 -6.785 -0.844 1.00 95.25 94 GLU A CA 1
ATOM 758 C C . GLU A 1 94 ? 14.137 -6.707 -1.096 1.00 95.25 94 GLU A C 1
ATOM 760 O O . GLU A 1 94 ? 13.384 -6.299 -0.208 1.00 95.25 94 GLU A O 1
ATOM 765 N N . PHE A 1 95 ? 13.683 -7.169 -2.264 1.00 96.06 95 PHE A N 1
ATOM 766 C CA . PHE A 1 95 ? 12.269 -7.182 -2.612 1.00 96.06 95 PHE A CA 1
ATOM 767 C C . PHE A 1 95 ? 11.488 -8.178 -1.751 1.00 96.06 95 PHE A C 1
ATOM 769 O O . PHE A 1 95 ? 10.483 -7.807 -1.145 1.00 96.06 95 PHE A O 1
ATOM 776 N N . LYS A 1 96 ? 11.990 -9.404 -1.554 1.00 95.38 96 LYS A N 1
ATOM 777 C CA . LYS A 1 96 ? 11.367 -10.370 -0.623 1.00 95.38 96 LYS A CA 1
ATOM 778 C C . LYS A 1 96 ? 11.292 -9.834 0.809 1.00 95.38 96 LYS A C 1
ATOM 780 O O . LYS A 1 96 ? 10.336 -10.101 1.539 1.00 95.38 96 LYS A O 1
ATOM 785 N N . ARG A 1 97 ? 12.308 -9.094 1.262 1.00 96.56 97 ARG A N 1
ATOM 786 C CA . ARG A 1 97 ? 12.314 -8.437 2.578 1.00 96.56 97 ARG A CA 1
ATOM 787 C C . ARG A 1 97 ? 11.345 -7.257 2.630 1.00 96.56 97 ARG A C 1
ATOM 789 O O . ARG A 1 97 ? 10.727 -7.050 3.676 1.00 96.56 97 ARG A O 1
ATOM 796 N N . TYR A 1 98 ? 11.183 -6.529 1.527 1.00 97.19 98 TYR A N 1
ATOM 797 C CA . TYR A 1 98 ? 10.179 -5.480 1.393 1.00 97.19 98 TYR A CA 1
ATOM 798 C C . TYR A 1 98 ? 8.779 -6.068 1.564 1.00 97.19 98 TYR A C 1
ATOM 800 O O . TYR A 1 98 ? 8.070 -5.637 2.467 1.00 97.19 98 TYR A O 1
ATOM 808 N N . ILE A 1 99 ? 8.427 -7.113 0.802 1.00 95.81 99 ILE A N 1
ATOM 809 C CA . ILE A 1 99 ? 7.116 -7.779 0.894 1.00 95.81 99 ILE A CA 1
ATOM 810 C C . ILE A 1 99 ? 6.844 -8.297 2.310 1.00 95.81 99 ILE A C 1
ATOM 812 O O . ILE A 1 99 ? 5.797 -8.010 2.874 1.00 95.81 99 ILE A O 1
ATOM 816 N N . ARG A 1 100 ? 7.810 -8.961 2.957 1.00 95.00 100 ARG A N 1
ATOM 817 C CA . ARG A 1 100 ? 7.643 -9.385 4.361 1.00 95.00 100 ARG A CA 1
ATOM 818 C C . ARG A 1 100 ? 7.403 -8.211 5.314 1.00 95.00 100 ARG A C 1
ATOM 820 O O . ARG A 1 100 ? 6.650 -8.331 6.270 1.00 95.00 100 ARG A O 1
ATOM 827 N N . THR A 1 101 ? 8.043 -7.069 5.064 1.00 95.88 101 THR A N 1
ATOM 828 C CA . THR A 1 101 ? 7.861 -5.869 5.895 1.00 95.88 101 THR A CA 1
ATOM 829 C C . THR A 1 101 ? 6.497 -5.211 5.649 1.00 95.88 101 THR A C 1
ATOM 831 O O . THR A 1 101 ? 5.960 -4.605 6.572 1.00 95.88 101 THR A O 1
ATOM 834 N N . THR A 1 102 ? 5.893 -5.338 4.458 1.00 96.25 102 THR A N 1
ATOM 835 C CA . THR A 1 102 ? 4.543 -4.795 4.211 1.00 96.25 102 THR A CA 1
ATOM 836 C C . THR A 1 102 ? 3.454 -5.560 4.958 1.00 96.25 102 THR A C 1
ATOM 838 O O . THR A 1 102 ? 2.394 -4.986 5.205 1.00 96.25 102 THR A O 1
ATOM 841 N N . GLU A 1 103 ? 3.699 -6.805 5.378 1.00 94.75 103 GLU A N 1
ATOM 842 C CA . GLU A 1 103 ? 2.783 -7.547 6.255 1.00 94.75 103 GLU A CA 1
ATOM 843 C C . GLU A 1 103 ? 2.641 -6.871 7.631 1.00 94.75 103 GLU A C 1
ATOM 845 O O . GLU A 1 103 ? 1.576 -6.906 8.240 1.00 94.75 103 GLU A O 1
ATOM 850 N N . GLU A 1 104 ? 3.667 -6.152 8.102 1.00 94.25 104 GLU A N 1
ATOM 851 C CA . GLU A 1 104 ? 3.597 -5.410 9.370 1.00 94.25 104 GLU A CA 1
ATOM 852 C C . GLU A 1 104 ? 2.617 -4.221 9.301 1.00 94.25 104 GLU A C 1
ATOM 854 O O . GLU A 1 104 ? 2.195 -3.736 10.346 1.00 94.25 104 GLU A O 1
ATOM 859 N N . LEU A 1 105 ? 2.201 -3.778 8.101 1.00 94.31 105 LEU A N 1
ATOM 860 C CA . LEU A 1 105 ? 1.266 -2.657 7.906 1.00 94.31 105 LEU A CA 1
ATOM 861 C C . LEU A 1 105 ? -0.185 -2.993 8.277 1.00 94.31 105 LEU A C 1
ATOM 863 O O . LEU A 1 105 ? -0.999 -2.086 8.440 1.00 94.31 105 LEU A O 1
ATOM 867 N N . GLN A 1 106 ? -0.529 -4.273 8.426 1.00 92.56 106 GLN A N 1
ATOM 868 C CA . GLN A 1 106 ? -1.914 -4.733 8.569 1.00 92.56 106 GLN A CA 1
ATOM 869 C C . GLN A 1 106 ? -2.686 -4.047 9.700 1.00 92.56 106 GLN A C 1
ATOM 871 O O . GLN A 1 106 ? -3.868 -3.760 9.537 1.00 92.56 106 GLN A O 1
ATOM 876 N N . ARG A 1 107 ? -2.031 -3.780 10.837 1.00 90.75 107 ARG A N 1
ATOM 877 C CA . ARG A 1 107 ? -2.663 -3.264 12.068 1.00 90.75 107 ARG A CA 1
ATOM 878 C C . ARG A 1 107 ? -1.935 -2.049 12.650 1.00 90.75 107 ARG A C 1
ATOM 880 O O . ARG A 1 107 ? -1.980 -1.826 13.856 1.00 90.75 107 ARG A O 1
ATOM 887 N N . VAL A 1 108 ? -1.212 -1.307 11.811 1.00 90.94 108 VAL A N 1
ATOM 888 C CA . VAL A 1 108 ? -0.493 -0.095 12.237 1.00 90.94 108 VAL A CA 1
ATOM 889 C C . VAL A 1 108 ? -1.453 1.050 12.508 1.00 90.94 108 VAL A C 1
ATOM 891 O O . VAL A 1 108 ? -2.428 1.236 11.782 1.00 90.94 108 VAL A O 1
ATOM 894 N N . GLU A 1 109 ? -1.116 1.853 13.508 1.00 85.44 109 GLU A N 1
ATOM 895 C CA . GLU A 1 109 ? -1.773 3.129 13.745 1.00 85.44 109 GLU A CA 1
ATOM 896 C C . GLU A 1 109 ? -1.138 4.194 12.842 1.00 85.44 109 GLU A C 1
ATOM 898 O O . GLU A 1 109 ? 0.082 4.364 12.818 1.00 85.44 109 GLU A O 1
ATOM 903 N N . THR A 1 110 ? -1.958 4.885 12.050 1.00 80.88 110 THR A N 1
ATOM 904 C CA . THR A 1 110 ? -1.470 5.898 11.096 1.00 80.88 110 THR A CA 1
ATOM 905 C C . THR A 1 110 ? -1.658 7.316 11.614 1.00 80.88 110 THR A C 1
ATOM 907 O O . THR A 1 110 ? -1.073 8.241 11.051 1.00 80.88 110 THR A O 1
ATOM 910 N N . SER A 1 111 ? -2.448 7.519 12.674 1.00 78.19 111 SER A N 1
ATOM 911 C CA . SER A 1 111 ? -2.709 8.850 13.232 1.00 78.19 111 SER A CA 1
ATOM 912 C C . SER A 1 111 ? -1.443 9.568 13.706 1.00 78.19 111 SER A C 1
ATOM 914 O O . SER A 1 111 ? -1.368 10.779 13.505 1.00 78.19 111 SER A O 1
ATOM 916 N N . ASP A 1 112 ? -0.435 8.830 14.180 1.00 79.81 112 ASP A N 1
ATOM 917 C CA . ASP A 1 112 ? 0.829 9.362 14.715 1.00 79.81 112 ASP A CA 1
ATOM 918 C C . ASP A 1 112 ? 1.716 10.081 13.687 1.00 79.81 112 ASP A C 1
ATOM 920 O O . ASP A 1 112 ? 2.603 10.845 14.062 1.00 79.81 112 ASP A O 1
ATOM 924 N N . LEU A 1 113 ? 1.511 9.846 12.387 1.00 84.38 113 LEU A N 1
ATOM 925 C CA . LEU A 1 113 ? 2.310 10.495 11.349 1.00 84.38 113 LEU A CA 1
ATOM 926 C C . LEU A 1 113 ? 1.797 11.908 11.041 1.00 84.38 113 LEU A C 1
ATOM 928 O O . LEU A 1 113 ? 0.591 12.126 10.835 1.00 84.38 113 LEU A O 1
ATOM 932 N N . SER A 1 114 ? 2.733 12.847 10.888 1.00 89.19 114 SER A N 1
ATOM 933 C CA . SER A 1 114 ? 2.447 14.162 10.312 1.00 89.19 114 SER A CA 1
ATOM 934 C C . SER A 1 114 ? 1.925 14.036 8.878 1.00 89.19 114 SER A C 1
ATOM 936 O O . SER A 1 114 ? 2.036 12.996 8.219 1.00 89.19 114 SER A O 1
ATOM 938 N N . ARG A 1 115 ? 1.334 15.115 8.362 1.00 85.44 115 ARG A N 1
ATOM 939 C CA . ARG A 1 115 ? 0.792 15.140 6.999 1.00 85.44 115 ARG A CA 1
ATOM 940 C C . ARG A 1 115 ? 1.874 14.847 5.957 1.00 85.44 115 ARG A C 1
ATOM 942 O O . ARG A 1 115 ? 1.642 14.078 5.026 1.00 85.44 115 ARG A O 1
ATOM 949 N N . GLU A 1 116 ? 3.043 15.451 6.121 1.00 89.69 116 GLU A N 1
ATOM 950 C CA . GLU A 1 116 ? 4.185 15.307 5.226 1.00 89.69 116 GLU A CA 1
ATOM 951 C C . GLU A 1 116 ? 4.751 13.880 5.283 1.00 89.69 116 GLU A C 1
ATOM 953 O O . GLU A 1 116 ? 5.026 13.285 4.240 1.00 89.69 116 GLU A O 1
ATOM 958 N N . GLU A 1 117 ? 4.838 13.281 6.475 1.00 90.44 117 GLU A N 1
ATOM 959 C CA . GLU A 1 117 ? 5.270 11.887 6.639 1.00 90.44 117 GLU A CA 1
ATOM 960 C C . GLU A 1 117 ? 4.277 10.896 6.029 1.00 90.44 117 GLU A C 1
ATOM 962 O O . GLU A 1 117 ? 4.699 9.950 5.362 1.00 90.44 117 GLU A O 1
ATOM 967 N N . LYS A 1 118 ? 2.966 11.123 6.195 1.00 89.81 118 LYS A N 1
ATOM 968 C CA . LYS A 1 118 ? 1.919 10.319 5.542 1.00 89.81 118 LYS A CA 1
ATOM 969 C C . LYS A 1 118 ? 2.066 10.369 4.030 1.00 89.81 118 LYS A C 1
ATOM 971 O O . LYS A 1 118 ? 2.091 9.324 3.385 1.00 89.81 118 LYS A O 1
ATOM 976 N N . LEU A 1 119 ? 2.200 11.566 3.461 1.00 90.94 119 LEU A N 1
ATOM 977 C CA . LEU A 1 119 ? 2.392 11.739 2.022 1.00 90.94 119 LEU A CA 1
ATOM 978 C C . LEU A 1 119 ? 3.649 11.019 1.529 1.00 90.94 119 LEU A C 1
ATOM 980 O O . LEU A 1 119 ? 3.566 10.227 0.593 1.00 90.94 119 LEU A O 1
ATOM 984 N N . ALA A 1 120 ? 4.791 11.229 2.185 1.00 92.44 120 ALA A N 1
ATOM 985 C CA . ALA A 1 120 ? 6.040 10.566 1.821 1.00 92.44 120 ALA A CA 1
ATOM 986 C C . ALA A 1 120 ? 5.924 9.036 1.910 1.00 92.44 120 ALA A C 1
ATOM 988 O O . ALA A 1 120 ? 6.393 8.320 1.023 1.00 92.44 120 ALA A O 1
ATOM 989 N N . PHE A 1 121 ? 5.266 8.524 2.952 1.00 94.56 121 PHE A N 1
ATOM 990 C CA . PHE A 1 121 ? 4.995 7.100 3.101 1.00 94.56 121 PHE A CA 1
ATOM 991 C C . PHE A 1 121 ? 4.145 6.564 1.945 1.00 94.56 121 PHE A C 1
ATOM 993 O O . PHE A 1 121 ? 4.554 5.606 1.290 1.00 94.56 121 PHE A O 1
ATOM 1000 N N . PHE A 1 122 ? 3.004 7.191 1.652 1.00 94.81 122 PHE A N 1
ATOM 1001 C CA . PHE A 1 122 ? 2.092 6.719 0.611 1.00 94.81 122 PHE A CA 1
ATOM 1002 C C . PHE A 1 122 ? 2.670 6.847 -0.801 1.00 94.81 122 PHE A C 1
ATOM 1004 O O . PHE A 1 122 ? 2.385 5.986 -1.628 1.00 94.81 122 PHE A O 1
ATOM 1011 N N . ILE A 1 123 ? 3.520 7.841 -1.080 1.00 94.25 123 ILE A N 1
ATOM 1012 C CA . ILE A 1 123 ? 4.251 7.940 -2.356 1.00 94.25 123 ILE A CA 1
ATOM 1013 C C . ILE A 1 123 ? 5.207 6.752 -2.516 1.00 94.25 123 ILE A C 1
ATOM 1015 O O . ILE A 1 123 ? 5.168 6.051 -3.528 1.00 94.25 123 ILE A O 1
ATOM 1019 N N . ASN A 1 124 ? 6.038 6.491 -1.501 1.00 94.56 124 ASN A N 1
ATOM 1020 C CA . ASN A 1 124 ? 6.987 5.375 -1.533 1.00 94.56 124 ASN A CA 1
ATOM 1021 C C . ASN A 1 124 ? 6.263 4.027 -1.631 1.00 94.56 124 ASN A C 1
ATOM 1023 O O . ASN A 1 124 ? 6.671 3.151 -2.396 1.00 94.56 124 ASN A O 1
ATOM 1027 N N . LEU A 1 125 ? 5.167 3.872 -0.885 1.00 95.94 125 LEU A N 1
ATOM 1028 C CA . LEU A 1 125 ? 4.351 2.668 -0.912 1.00 95.94 125 LEU A CA 1
ATOM 1029 C C . LEU A 1 125 ? 3.678 2.478 -2.272 1.00 95.94 125 LEU A C 1
ATOM 1031 O O . LEU A 1 125 ? 3.716 1.372 -2.796 1.00 95.94 125 LEU A O 1
ATOM 1035 N N . TYR A 1 126 ? 3.112 3.532 -2.865 1.00 95.69 126 TYR A N 1
ATOM 1036 C CA . TYR A 1 126 ? 2.473 3.473 -4.181 1.00 95.69 126 TYR A CA 1
ATOM 1037 C C . TYR A 1 126 ? 3.442 2.978 -5.258 1.00 95.69 126 TYR A C 1
ATOM 1039 O O . TYR A 1 126 ? 3.121 2.041 -5.990 1.00 95.69 126 TYR A O 1
ATOM 1047 N N . ASN A 1 127 ? 4.650 3.549 -5.311 1.00 94.31 127 ASN A N 1
ATOM 1048 C CA . ASN A 1 127 ? 5.662 3.153 -6.293 1.00 94.31 127 ASN A CA 1
ATOM 1049 C C . ASN A 1 127 ? 6.043 1.674 -6.142 1.00 94.31 127 ASN A C 1
ATOM 1051 O O . ASN A 1 127 ? 6.077 0.930 -7.121 1.00 94.31 127 ASN A O 1
ATOM 1055 N N . MET A 1 128 ? 6.257 1.213 -4.909 1.00 95.88 128 MET A N 1
ATOM 1056 C CA . MET A 1 128 ? 6.587 -0.190 -4.653 1.00 95.88 128 MET A CA 1
ATOM 1057 C C . MET A 1 128 ? 5.412 -1.144 -4.853 1.00 95.88 128 MET A C 1
ATOM 1059 O O . MET A 1 128 ? 5.616 -2.270 -5.299 1.00 95.88 128 MET A O 1
ATOM 1063 N N . MET A 1 129 ? 4.185 -0.717 -4.552 1.00 96.38 129 MET A N 1
ATOM 1064 C CA . MET A 1 129 ? 2.975 -1.474 -4.867 1.00 96.38 129 MET A CA 1
ATOM 1065 C C . MET A 1 129 ? 2.829 -1.655 -6.374 1.00 96.38 129 MET A C 1
ATOM 1067 O O . MET A 1 129 ? 2.486 -2.748 -6.807 1.00 96.38 129 MET A O 1
ATOM 1071 N N . ALA A 1 130 ? 3.124 -0.627 -7.173 1.00 94.50 130 ALA A N 1
ATOM 1072 C CA . ALA A 1 130 ? 3.080 -0.725 -8.628 1.00 94.50 130 ALA A CA 1
ATOM 1073 C C . ALA A 1 130 ? 4.123 -1.721 -9.154 1.00 94.50 130 ALA A C 1
ATOM 1075 O O . ALA A 1 130 ? 3.798 -2.551 -10.000 1.00 94.50 130 ALA A O 1
ATOM 1076 N N . ILE A 1 131 ? 5.346 -1.702 -8.610 1.00 94.06 131 ILE A N 1
ATOM 1077 C CA . ILE A 1 131 ? 6.379 -2.699 -8.935 1.00 94.06 131 ILE A CA 1
ATOM 1078 C C . ILE A 1 131 ? 5.923 -4.100 -8.540 1.00 94.06 131 ILE A C 1
ATOM 1080 O O . ILE A 1 131 ? 6.016 -5.013 -9.354 1.00 94.06 131 ILE A O 1
ATOM 1084 N N . HIS A 1 132 ? 5.389 -4.278 -7.330 1.00 95.38 132 HIS A N 1
ATOM 1085 C CA . HIS A 1 132 ? 4.900 -5.582 -6.888 1.00 95.38 132 HIS A CA 1
ATOM 1086 C C . HIS A 1 132 ? 3.765 -6.086 -7.779 1.00 95.38 132 HIS A C 1
ATOM 1088 O O . HIS A 1 132 ? 3.798 -7.228 -8.226 1.00 95.38 132 HIS A O 1
ATOM 1094 N N . ALA A 1 133 ? 2.819 -5.220 -8.131 1.00 94.12 133 ALA A N 1
ATOM 1095 C CA . ALA A 1 133 ? 1.745 -5.557 -9.047 1.00 94.12 133 ALA A CA 1
ATOM 1096 C C . ALA A 1 133 ? 2.273 -5.954 -10.436 1.00 94.12 133 ALA A C 1
ATOM 1098 O O . ALA A 1 133 ? 1.817 -6.955 -10.980 1.00 94.12 133 ALA A O 1
ATOM 1099 N N . LEU A 1 134 ? 3.257 -5.239 -10.993 1.00 93.25 134 LEU A N 1
ATOM 1100 C CA . LEU A 1 134 ? 3.870 -5.582 -12.286 1.00 93.25 134 LEU A CA 1
ATOM 1101 C C . LEU A 1 134 ? 4.635 -6.906 -12.240 1.00 93.25 134 LEU A C 1
ATOM 1103 O O . LEU A 1 134 ? 4.536 -7.704 -13.169 1.00 93.25 134 LEU A O 1
ATOM 1107 N N . VAL A 1 135 ? 5.377 -7.154 -11.161 1.00 92.38 135 VAL A N 1
ATOM 1108 C CA . VAL A 1 135 ? 6.139 -8.393 -10.963 1.00 92.38 135 VAL A CA 1
ATOM 1109 C C . VAL A 1 135 ? 5.209 -9.600 -10.803 1.00 92.38 135 VAL A C 1
ATOM 1111 O O . VAL A 1 135 ? 5.490 -10.669 -11.339 1.00 92.38 135 VAL A O 1
ATOM 1114 N N . THR A 1 136 ? 4.094 -9.441 -10.091 1.00 90.69 136 THR A N 1
ATOM 1115 C CA . THR A 1 136 ? 3.178 -10.546 -9.778 1.00 90.69 136 THR A CA 1
ATOM 1116 C C . THR A 1 136 ? 2.118 -10.772 -10.852 1.00 90.69 136 THR A C 1
ATOM 1118 O O . THR A 1 136 ? 1.799 -11.916 -11.162 1.00 90.69 136 THR A O 1
ATOM 1121 N N . CYS A 1 137 ? 1.556 -9.700 -11.414 1.00 89.31 137 CYS A N 1
ATOM 1122 C CA . CYS A 1 137 ? 0.430 -9.761 -12.352 1.00 89.31 137 CYS A CA 1
ATOM 1123 C C . CYS A 1 137 ? 0.843 -9.514 -13.811 1.00 89.31 137 CYS A C 1
ATOM 1125 O O . CYS A 1 137 ? 0.040 -9.733 -14.716 1.00 89.31 137 CYS A O 1
ATOM 1127 N N . GLY A 1 138 ? 2.072 -9.055 -14.056 1.00 89.25 138 GLY A N 1
ATOM 1128 C CA . GLY A 1 138 ? 2.525 -8.645 -15.380 1.00 89.25 138 GLY A CA 1
ATOM 1129 C C . GLY A 1 138 ? 2.001 -7.270 -15.804 1.00 89.25 138 GLY A C 1
ATOM 1130 O O . GLY A 1 138 ? 1.357 -6.541 -15.045 1.00 89.25 138 GLY A O 1
ATOM 1131 N N . HIS A 1 139 ? 2.302 -6.904 -17.050 1.00 88.31 139 HIS A N 1
ATOM 1132 C CA . HIS A 1 139 ? 1.857 -5.639 -17.629 1.00 88.31 139 HIS A CA 1
ATOM 1133 C C . HIS A 1 139 ? 0.395 -5.755 -18.086 1.00 88.31 139 HIS A C 1
ATOM 1135 O O . HIS A 1 139 ? 0.066 -6.705 -18.800 1.00 88.31 139 HIS A O 1
ATOM 1141 N N . PRO A 1 140 ? -0.486 -4.798 -17.737 1.00 89.38 140 PRO A N 1
ATOM 1142 C CA . PRO A 1 140 ? -1.862 -4.816 -18.218 1.00 89.38 140 PRO A CA 1
ATOM 1143 C C . PRO A 1 140 ? -1.891 -4.638 -19.743 1.00 89.38 140 PRO A C 1
ATOM 1145 O O . PRO A 1 140 ? -1.378 -3.647 -20.262 1.00 89.38 140 PRO A O 1
ATOM 1148 N N . ALA A 1 141 ? -2.506 -5.584 -20.457 1.00 85.88 141 ALA A N 1
ATOM 1149 C CA . ALA A 1 141 ? -2.517 -5.606 -21.921 1.00 85.88 141 ALA A CA 1
ATOM 1150 C C . ALA A 1 141 ? -3.515 -4.607 -22.534 1.00 85.88 141 ALA A C 1
ATOM 1152 O O . ALA A 1 141 ? -3.322 -4.147 -23.659 1.00 85.88 141 ALA A O 1
ATOM 1153 N N . GLY A 1 142 ? -4.574 -4.244 -21.800 1.00 87.88 142 GLY A N 1
ATOM 1154 C CA . GLY A 1 142 ? -5.602 -3.325 -22.283 1.00 87.88 142 GLY A CA 1
ATOM 1155 C C . GLY A 1 142 ? -6.235 -2.437 -21.207 1.00 87.88 142 GLY A C 1
ATOM 1156 O O . GLY A 1 142 ? -5.929 -2.558 -20.019 1.00 87.88 142 GLY A O 1
ATOM 1157 N N . PRO A 1 143 ? -7.159 -1.535 -21.596 1.00 84.19 143 PRO A N 1
ATOM 1158 C CA . PRO A 1 143 ? -7.796 -0.589 -20.676 1.00 84.19 143 PRO A CA 1
ATOM 1159 C C . PRO A 1 143 ? -8.558 -1.251 -19.518 1.00 84.19 143 PRO A C 1
ATOM 1161 O O . PRO A 1 143 ? -8.542 -0.743 -18.396 1.00 84.19 143 PRO A O 1
ATOM 1164 N N . LEU A 1 144 ? -9.208 -2.393 -19.772 1.00 84.81 144 LEU A N 1
ATOM 1165 C CA . LEU A 1 144 ? -9.920 -3.156 -18.742 1.00 84.81 144 LEU A CA 1
ATOM 1166 C C . LEU A 1 144 ? -8.952 -3.795 -17.743 1.00 84.81 144 LEU A C 1
ATOM 1168 O O . LEU A 1 144 ? -9.162 -3.674 -16.536 1.00 84.81 144 LEU A O 1
ATOM 1172 N N . ASP A 1 145 ? -7.871 -4.400 -18.232 1.00 86.56 145 ASP A N 1
ATOM 1173 C CA . ASP A 1 145 ? -6.828 -4.981 -17.381 1.00 86.56 145 ASP A CA 1
ATOM 1174 C C . ASP A 1 145 ? -6.129 -3.903 -16.570 1.00 86.56 145 ASP A C 1
ATOM 1176 O O . ASP A 1 145 ? -5.854 -4.098 -15.394 1.00 86.56 145 ASP A O 1
ATOM 1180 N N . ARG A 1 146 ? -5.926 -2.720 -17.157 1.00 86.38 146 ARG A N 1
ATOM 1181 C CA . ARG A 1 146 ? -5.403 -1.556 -16.448 1.00 86.38 146 ARG A CA 1
ATOM 1182 C C . ARG A 1 146 ? -6.337 -1.148 -15.311 1.00 86.38 146 ARG A C 1
ATOM 1184 O O . ARG A 1 146 ? -5.884 -0.956 -14.188 1.00 86.38 146 ARG A O 1
ATOM 1191 N N . LYS A 1 147 ? -7.646 -1.055 -15.559 1.00 85.62 147 LYS A N 1
ATOM 1192 C CA . LYS A 1 147 ? -8.621 -0.723 -14.508 1.00 85.62 147 LYS A CA 1
ATOM 1193 C C . LYS A 1 147 ? -8.589 -1.740 -13.362 1.00 85.62 147 LYS A C 1
ATOM 1195 O O . LYS A 1 147 ? -8.587 -1.329 -12.205 1.00 85.62 147 LYS A O 1
ATOM 1200 N N . LYS A 1 148 ? -8.526 -3.038 -13.677 1.00 86.12 148 LYS A N 1
ATOM 1201 C CA . LYS A 1 148 ? -8.376 -4.106 -12.674 1.00 86.12 148 LYS A CA 1
ATOM 1202 C C . LYS A 1 148 ? -7.046 -4.002 -11.936 1.00 86.12 148 LYS A C 1
ATOM 1204 O O . LYS A 1 148 ? -7.037 -4.002 -10.718 1.00 86.12 148 LYS A O 1
ATOM 1209 N N . PHE A 1 149 ? -5.942 -3.796 -12.644 1.00 88.56 149 PHE A N 1
ATOM 1210 C CA . PHE A 1 149 ? -4.610 -3.624 -12.065 1.00 88.56 149 PHE A CA 1
ATOM 1211 C C . PHE A 1 149 ? -4.583 -2.518 -10.998 1.00 88.56 149 PHE A C 1
AT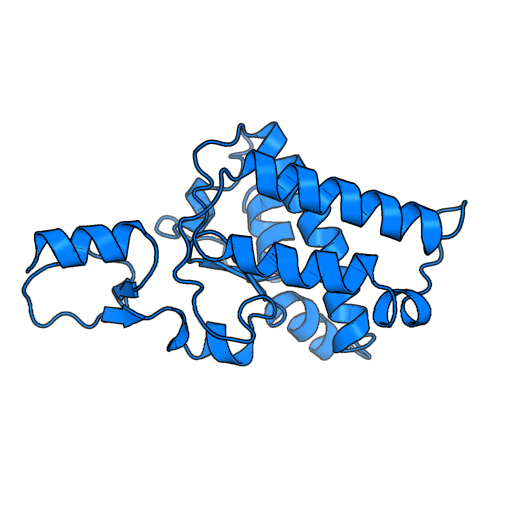OM 1213 O O . PHE A 1 149 ? -4.125 -2.740 -9.881 1.00 88.56 149 PHE A O 1
ATOM 1220 N N . PHE A 1 150 ? -5.148 -1.342 -11.297 1.00 89.06 150 PHE A N 1
ATOM 1221 C CA . PHE A 1 150 ? -5.191 -0.223 -10.347 1.00 89.06 150 PHE A CA 1
ATOM 1222 C C . PHE A 1 150 ? -6.266 -0.369 -9.252 1.00 89.06 150 PHE A C 1
ATOM 1224 O O . PHE A 1 150 ? -6.184 0.310 -8.223 1.00 89.06 150 PHE A O 1
ATOM 1231 N N . GLY A 1 151 ? -7.289 -1.199 -9.472 1.00 89.75 151 GLY A N 1
ATOM 1232 C CA . GLY A 1 151 ? -8.446 -1.350 -8.586 1.00 89.75 151 GLY A CA 1
ATOM 1233 C C . GLY A 1 151 ? -8.382 -2.552 -7.642 1.00 89.75 151 GLY A C 1
ATOM 1234 O O . GLY A 1 151 ? -8.756 -2.423 -6.476 1.00 89.75 151 GLY A O 1
ATOM 1235 N N . ASP A 1 152 ? -7.896 -3.686 -8.136 1.00 92.06 152 ASP A N 1
ATOM 1236 C CA . ASP A 1 152 ? -7.938 -4.992 -7.478 1.00 92.06 152 ASP A CA 1
ATOM 1237 C C . ASP A 1 152 ? -6.623 -5.331 -6.773 1.00 92.06 152 ASP A C 1
ATOM 1239 O O . ASP A 1 152 ? -6.648 -6.072 -5.801 1.00 92.06 152 ASP A O 1
ATOM 1243 N N . PHE A 1 153 ? -5.482 -4.765 -7.178 1.00 93.94 153 PHE A N 1
ATOM 1244 C CA . PHE A 1 153 ? -4.238 -4.943 -6.428 1.00 93.94 153 PHE A CA 1
ATOM 1245 C C . PHE A 1 153 ? -4.237 -4.050 -5.183 1.00 93.94 153 PHE A C 1
ATOM 1247 O O . PHE A 1 153 ? -4.166 -2.819 -5.293 1.00 93.94 153 PHE A O 1
ATOM 1254 N N . LYS A 1 154 ? -4.341 -4.657 -3.994 1.00 95.62 154 LYS A N 1
ATOM 1255 C CA . LYS A 1 154 ? -4.494 -3.938 -2.722 1.00 95.62 154 LYS A CA 1
ATOM 1256 C C . LYS A 1 154 ? -3.453 -4.343 -1.689 1.00 95.62 154 LYS A C 1
ATOM 1258 O O . LYS A 1 154 ? -2.937 -5.457 -1.715 1.00 95.62 154 LYS A O 1
ATOM 1263 N N . TYR A 1 155 ? -3.219 -3.450 -0.734 1.00 96.31 155 TYR A N 1
ATOM 1264 C CA . TYR A 1 155 ? -2.599 -3.746 0.556 1.00 96.31 155 TYR A CA 1
ATOM 1265 C C . TYR A 1 155 ? -3.529 -3.343 1.697 1.00 96.31 155 TYR A C 1
ATOM 1267 O O . TYR A 1 155 ? -4.249 -2.352 1.596 1.00 96.31 155 TYR A O 1
ATOM 1275 N N . VAL A 1 156 ? -3.477 -4.078 2.804 1.00 94.50 156 VAL A N 1
ATOM 1276 C CA . VAL A 1 156 ? -4.103 -3.679 4.064 1.00 94.50 156 VAL A CA 1
ATOM 1277 C C . VAL A 1 156 ? -3.142 -2.814 4.864 1.00 94.50 156 VAL A C 1
ATOM 1279 O O . VAL A 1 156 ? -2.003 -3.208 5.114 1.00 94.50 156 VAL A O 1
ATOM 1282 N N . ILE A 1 157 ? -3.611 -1.640 5.272 1.00 93.12 157 ILE A N 1
ATOM 1283 C CA . ILE A 1 157 ? -2.867 -0.675 6.080 1.00 93.12 157 ILE A CA 1
ATOM 1284 C C . ILE A 1 157 ? -3.803 -0.221 7.199 1.00 93.12 157 ILE A C 1
ATOM 1286 O O . ILE A 1 157 ? -4.862 0.338 6.912 1.00 93.12 157 ILE A O 1
ATOM 1290 N N . GLY A 1 158 ? -3.454 -0.497 8.457 1.00 89.81 158 GLY A N 1
ATOM 1291 C CA . GLY A 1 158 ? -4.285 -0.126 9.614 1.00 89.81 158 GLY A CA 1
ATOM 1292 C C . GLY A 1 158 ? -5.728 -0.638 9.507 1.00 89.81 158 GLY A C 1
ATOM 1293 O O . GLY A 1 158 ? -6.684 0.120 9.633 1.00 89.81 158 GLY A O 1
ATOM 1294 N N . GLY A 1 159 ? -5.897 -1.908 9.140 1.00 87.62 159 GLY A N 1
ATOM 1295 C CA . GLY A 1 159 ? -7.195 -2.569 8.997 1.00 87.62 159 GLY A CA 1
ATOM 1296 C C . GLY A 1 159 ? -7.990 -2.223 7.734 1.00 87.62 159 GLY A C 1
ATOM 1297 O O . GLY A 1 159 ? -9.023 -2.838 7.480 1.00 87.62 159 GLY A O 1
ATOM 1298 N N . CYS A 1 160 ? -7.520 -1.287 6.910 1.00 89.06 160 CYS A N 1
ATOM 1299 C CA . CYS A 1 160 ? -8.213 -0.855 5.699 1.00 89.06 160 CYS A CA 1
ATOM 1300 C C . CYS A 1 160 ? -7.499 -1.333 4.433 1.00 89.06 160 CYS A C 1
ATOM 1302 O O . CYS A 1 160 ? -6.281 -1.228 4.329 1.00 89.06 160 CYS A O 1
ATOM 1304 N N . ALA A 1 161 ? -8.253 -1.792 3.431 1.00 92.00 161 ALA A N 1
ATOM 1305 C CA . ALA A 1 161 ? -7.698 -2.147 2.127 1.00 92.00 161 ALA A CA 1
ATOM 1306 C C . ALA A 1 161 ? -7.518 -0.903 1.235 1.00 92.00 161 ALA A C 1
ATOM 1308 O O . ALA A 1 161 ? -8.462 -0.139 0.996 1.00 92.00 161 ALA A O 1
ATOM 1309 N N . TYR A 1 162 ? -6.317 -0.731 0.694 1.00 93.88 162 TYR A N 1
ATOM 1310 C CA . TYR A 1 162 ? -5.928 0.353 -0.202 1.00 93.88 162 TYR A CA 1
ATOM 1311 C C . TYR A 1 162 ? -5.471 -0.222 -1.536 1.00 93.88 162 TYR A C 1
ATOM 1313 O O . TYR A 1 162 ? -4.507 -0.980 -1.583 1.00 93.88 162 TYR A O 1
ATOM 1321 N N . SER A 1 163 ? -6.151 0.149 -2.621 1.00 95.25 163 SER A N 1
ATOM 1322 C CA . SER A 1 163 ? -5.669 -0.101 -3.982 1.00 95.25 163 SER A CA 1
ATOM 1323 C C . SER A 1 163 ? -4.740 1.015 -4.451 1.00 95.25 163 SER A C 1
ATOM 1325 O O . SER A 1 163 ? -4.732 2.106 -3.872 1.00 95.25 163 SER A O 1
ATOM 1327 N N . LEU A 1 164 ? -4.015 0.786 -5.548 1.00 94.31 164 LEU A N 1
ATOM 1328 C CA . LEU A 1 164 ? -3.234 1.838 -6.209 1.00 94.31 164 LEU A CA 1
ATOM 1329 C C . LEU A 1 164 ? -4.105 3.067 -6.524 1.00 94.31 164 LEU A C 1
ATOM 1331 O O . LEU A 1 164 ? -3.752 4.186 -6.159 1.00 94.31 164 LEU A O 1
ATOM 1335 N N . SER A 1 165 ? -5.294 2.858 -7.100 1.00 92.06 165 SER A N 1
ATOM 1336 C CA . SER A 1 165 ? -6.244 3.941 -7.387 1.00 92.06 165 SER A CA 1
ATOM 1337 C C . SER A 1 165 ? -6.731 4.654 -6.123 1.00 92.06 165 SER A C 1
ATOM 1339 O O . SER A 1 165 ? -7.016 5.853 -6.184 1.00 92.06 165 SER A O 1
ATOM 1341 N N . ALA A 1 166 ? -6.883 3.938 -5.004 1.00 91.38 166 ALA A N 1
ATOM 1342 C CA . ALA A 1 166 ? -7.306 4.523 -3.735 1.00 91.38 166 ALA A CA 1
ATOM 1343 C C . ALA A 1 166 ? -6.205 5.404 -3.134 1.00 91.38 166 ALA A C 1
ATOM 1345 O O . ALA A 1 166 ? -6.501 6.492 -2.653 1.00 91.38 166 ALA A O 1
ATOM 1346 N N . ILE A 1 167 ? -4.942 4.977 -3.204 1.00 92.81 167 ILE A N 1
ATOM 1347 C CA . ILE A 1 167 ? -3.808 5.785 -2.740 1.00 92.81 167 ILE A CA 1
ATOM 1348 C C . ILE A 1 167 ? -3.656 7.029 -3.618 1.00 92.81 167 ILE A C 1
ATOM 1350 O O . ILE A 1 167 ? -3.644 8.144 -3.103 1.00 92.81 167 ILE A O 1
ATOM 1354 N N . GLU A 1 168 ? -3.616 6.859 -4.940 1.00 90.69 168 GLU A N 1
ATOM 1355 C CA . GLU A 1 168 ? -3.442 7.964 -5.884 1.00 90.69 168 GLU A CA 1
ATOM 1356 C C . GLU A 1 168 ? -4.545 9.019 -5.729 1.00 90.69 168 GLU A C 1
ATOM 1358 O O . GLU A 1 168 ? -4.276 10.189 -5.465 1.00 90.69 168 GLU A O 1
ATOM 1363 N N . ASN A 1 169 ? -5.807 8.613 -5.862 1.00 87.94 169 ASN A N 1
ATOM 1364 C CA . ASN A 1 169 ? -6.910 9.568 -5.944 1.00 87.94 169 ASN A CA 1
ATOM 1365 C C . ASN A 1 169 ? -7.444 9.963 -4.565 1.00 87.94 169 ASN A C 1
ATOM 1367 O O . ASN A 1 169 ? -7.903 11.088 -4.378 1.00 87.94 169 ASN A O 1
ATOM 1371 N N . GLY A 1 170 ? -7.386 9.044 -3.604 1.00 86.06 170 GLY A N 1
ATOM 1372 C CA . GLY A 1 170 ? -7.881 9.239 -2.249 1.00 86.06 170 GLY A CA 1
ATOM 1373 C C . GLY A 1 170 ? -6.910 10.000 -1.349 1.00 86.06 170 GLY A C 1
ATOM 1374 O O . GLY A 1 170 ? -7.347 10.838 -0.566 1.00 86.06 170 GLY A O 1
ATOM 1375 N N . ILE A 1 171 ? -5.605 9.749 -1.480 1.00 87.62 171 ILE A N 1
ATOM 1376 C CA . ILE A 1 171 ? -4.581 10.312 -0.588 1.00 87.62 171 ILE A CA 1
ATOM 1377 C C . ILE A 1 171 ? -3.743 11.349 -1.328 1.00 87.62 171 ILE A C 1
ATOM 1379 O O . ILE A 1 171 ? -3.763 12.521 -0.964 1.00 87.62 171 ILE A O 1
ATOM 1383 N N . LEU A 1 172 ? -3.040 10.944 -2.388 1.00 87.62 172 LEU A N 1
ATOM 1384 C CA . LEU A 1 172 ? -2.053 11.805 -3.051 1.00 87.62 172 LEU A CA 1
ATOM 1385 C C . LEU A 1 172 ? -2.700 13.006 -3.748 1.00 87.62 172 LEU A C 1
ATOM 1387 O O . LEU A 1 172 ? -2.136 14.095 -3.763 1.00 87.62 172 LEU A O 1
ATOM 1391 N N . ARG A 1 173 ? -3.915 12.828 -4.273 1.00 85.31 173 ARG A N 1
ATOM 1392 C CA . ARG A 1 173 ? -4.718 13.899 -4.878 1.00 85.31 173 ARG A CA 1
ATOM 1393 C C . ARG A 1 173 ? -5.734 14.531 -3.918 1.00 85.31 173 ARG A C 1
ATOM 1395 O O . ARG A 1 173 ? -6.613 15.246 -4.383 1.00 85.31 173 ARG A O 1
ATOM 1402 N N . GLY A 1 174 ? -5.674 14.258 -2.611 1.00 81.94 174 GLY A N 1
ATOM 1403 C CA . GLY A 1 174 ? -6.592 14.854 -1.628 1.00 81.94 174 GLY A CA 1
ATOM 1404 C C . GLY A 1 174 ? -8.062 14.469 -1.832 1.00 81.94 174 GLY A C 1
ATOM 1405 O O . GLY A 1 174 ? -8.948 15.323 -1.807 1.00 81.94 174 GLY A O 1
ATOM 1406 N N . ASN A 1 175 ? -8.334 13.184 -2.072 1.00 83.69 175 ASN A N 1
ATOM 1407 C CA . ASN A 1 175 ? -9.679 12.639 -2.289 1.00 83.69 175 ASN A CA 1
ATOM 1408 C C . ASN A 1 175 ? -10.451 13.296 -3.455 1.00 83.69 175 ASN A C 1
ATOM 1410 O O . ASN A 1 175 ? -11.673 13.496 -3.408 1.00 83.69 175 ASN A O 1
ATOM 1414 N N . GLN A 1 176 ? -9.723 13.644 -4.518 1.00 78.94 176 GLN A N 1
ATOM 1415 C CA . GLN A 1 176 ? -10.291 14.152 -5.762 1.00 78.94 176 GLN A CA 1
ATOM 1416 C C . GLN A 1 176 ? -11.000 13.046 -6.546 1.00 78.94 176 GLN A C 1
ATOM 1418 O O . GLN A 1 176 ? -10.611 11.877 -6.530 1.00 78.94 176 GLN A O 1
ATOM 1423 N N . ARG A 1 177 ? -12.047 13.429 -7.283 1.00 79.06 177 ARG A N 1
ATOM 1424 C CA . ARG A 1 177 ? -12.761 12.504 -8.168 1.00 79.06 177 ARG A CA 1
ATOM 1425 C C . ARG A 1 177 ? -11.849 12.099 -9.336 1.00 79.06 177 ARG A C 1
ATOM 1427 O O . ARG A 1 177 ? -11.317 12.984 -10.014 1.00 79.06 177 ARG A O 1
ATOM 1434 N N . PRO A 1 178 ? -11.663 10.793 -9.592 1.00 76.81 178 PRO A N 1
ATOM 1435 C CA . PRO A 1 178 ? -10.966 10.338 -10.785 1.00 76.81 178 PRO A CA 1
ATOM 1436 C C . PRO A 1 178 ? -11.725 10.755 -12.053 1.00 76.81 178 PRO A C 1
ATOM 1438 O O . PRO A 1 178 ? -12.957 10.858 -12.017 1.00 76.81 178 PRO A O 1
ATOM 1441 N N . PRO A 1 179 ? -11.029 10.954 -13.185 1.00 72.25 179 PRO A N 1
ATOM 1442 C CA . PRO A 1 179 ? -11.685 11.148 -14.472 1.00 72.25 179 PRO A CA 1
ATOM 1443 C C . PRO A 1 179 ? -12.675 10.007 -14.743 1.00 72.25 179 PRO A C 1
ATOM 1445 O O . PRO A 1 179 ? -12.361 8.846 -14.483 1.00 72.25 179 PRO A O 1
ATOM 1448 N N . TYR A 1 180 ? -13.860 10.338 -15.260 1.00 73.00 180 TYR A N 1
ATOM 1449 C CA . TYR A 1 180 ? -14.933 9.385 -15.592 1.00 73.00 180 TYR A CA 1
ATOM 1450 C C . TYR A 1 180 ? -15.585 8.650 -14.403 1.00 73.00 180 TYR A C 1
ATOM 1452 O O . TYR A 1 180 ? -16.450 7.803 -14.620 1.00 73.00 180 TYR A O 1
ATOM 1460 N N . ASN A 1 181 ? -15.243 8.997 -13.155 1.00 75.81 181 ASN A N 1
ATOM 1461 C CA . ASN A 1 181 ? -15.905 8.470 -11.960 1.00 75.81 181 ASN A CA 1
ATOM 1462 C C . ASN A 1 181 ? -16.902 9.480 -11.372 1.00 75.81 181 ASN A C 1
ATOM 1464 O O . ASN A 1 181 ? -16.613 10.668 -11.232 1.00 75.81 181 ASN A O 1
ATOM 1468 N N . LEU A 1 182 ? -18.075 8.985 -10.967 1.00 69.62 182 LEU A N 1
ATOM 1469 C CA . LEU A 1 182 ? -19.166 9.811 -10.431 1.00 69.62 182 LEU A CA 1
ATOM 1470 C C . LEU A 1 182 ? -18.987 10.173 -8.947 1.00 69.62 182 LEU A C 1
ATOM 1472 O O . LEU A 1 182 ? -19.546 11.162 -8.474 1.00 69.62 182 LEU A O 1
ATOM 1476 N N . VAL A 1 183 ? -18.195 9.392 -8.209 1.00 76.12 183 VAL A N 1
ATOM 1477 C CA . VAL A 1 183 ? -18.034 9.508 -6.752 1.00 76.12 183 VAL A CA 1
ATOM 1478 C C . VAL A 1 183 ? -16.577 9.724 -6.350 1.00 76.12 183 VAL A C 1
ATOM 1480 O O . VAL A 1 183 ? -15.651 9.361 -7.079 1.00 76.12 183 VAL A O 1
ATOM 1483 N N . LYS A 1 184 ? -16.373 10.349 -5.182 1.00 77.94 184 LYS A N 1
ATOM 1484 C CA . LYS A 1 184 ? -15.044 10.459 -4.566 1.00 77.94 184 LYS A CA 1
ATOM 1485 C C . LYS A 1 184 ? -14.557 9.067 -4.128 1.00 77.94 184 LYS A C 1
ATOM 1487 O O . LYS A 1 184 ? -15.398 8.258 -3.735 1.00 77.94 184 LYS A O 1
ATOM 1492 N N . PRO A 1 185 ? -13.240 8.796 -4.156 1.00 77.88 185 PRO A N 1
ATOM 1493 C CA . PRO A 1 185 ? -12.676 7.528 -3.693 1.00 77.88 185 PRO A CA 1
ATOM 1494 C C . PRO A 1 185 ? -13.051 7.178 -2.250 1.00 77.88 185 PRO A C 1
ATOM 1496 O O . PRO A 1 185 ? -13.358 6.021 -1.972 1.00 77.88 185 PRO A O 1
ATOM 1499 N N . PHE A 1 186 ? -13.061 8.169 -1.353 1.00 81.12 186 PHE A N 1
ATOM 1500 C CA . PHE A 1 186 ? -13.430 8.000 0.051 1.00 81.12 186 PHE A CA 1
ATOM 1501 C C . PHE A 1 186 ? -14.669 8.834 0.390 1.00 81.12 186 PHE A C 1
ATOM 1503 O O . PHE A 1 186 ? -14.707 10.049 0.160 1.00 81.12 186 PHE A O 1
ATOM 1510 N N . GLY A 1 187 ? -15.694 8.173 0.932 1.00 74.62 187 GLY A N 1
ATOM 1511 C CA . GLY A 1 187 ? -16.904 8.821 1.442 1.00 74.62 187 GLY A CA 1
ATOM 1512 C C . GLY A 1 187 ? -16.675 9.522 2.787 1.00 74.62 187 GLY A C 1
ATOM 1513 O O . GLY A 1 187 ? -15.634 9.352 3.412 1.00 74.62 187 GLY A O 1
ATOM 1514 N N . GLN A 1 188 ? -17.667 10.282 3.268 1.00 68.25 188 GLN A N 1
ATOM 1515 C CA . GLN A 1 188 ? -17.557 11.025 4.539 1.00 68.25 188 GLN A CA 1
ATOM 1516 C C . GLN A 1 188 ? -17.352 10.125 5.771 1.00 68.25 188 GLN A C 1
ATOM 1518 O O . GLN A 1 188 ? -16.724 10.547 6.735 1.00 68.25 188 GLN A O 1
ATOM 1523 N N . LYS A 1 189 ? -17.877 8.893 5.742 1.00 67.31 189 LYS A N 1
ATOM 1524 C CA . LYS A 1 189 ? -17.730 7.902 6.822 1.00 67.31 189 LYS A CA 1
ATOM 1525 C C . LYS A 1 189 ? -16.551 6.940 6.616 1.00 67.31 189 LYS A C 1
ATOM 1527 O O . LYS A 1 189 ? -16.327 6.071 7.447 1.00 67.31 189 LYS A O 1
ATOM 1532 N N . ASP A 1 190 ? -15.807 7.063 5.515 1.00 74.12 190 ASP A N 1
ATOM 1533 C CA . ASP A 1 190 ? -14.710 6.143 5.209 1.00 74.12 190 ASP A CA 1
ATOM 1534 C C . ASP A 1 190 ? -13.529 6.414 6.151 1.00 74.12 190 ASP A C 1
ATOM 1536 O O . ASP A 1 190 ? -13.015 7.534 6.196 1.00 74.12 190 ASP A O 1
ATOM 1540 N N . GLN A 1 191 ? -13.074 5.405 6.894 1.00 73.44 191 GLN A N 1
ATOM 1541 C CA . GLN A 1 191 ? -11.952 5.544 7.830 1.00 73.44 191 GLN A CA 1
ATOM 1542 C C . GLN A 1 191 ? -10.669 6.019 7.129 1.00 73.44 191 GLN A C 1
ATOM 1544 O O . GLN A 1 191 ? -9.892 6.783 7.703 1.00 73.44 191 GLN A O 1
ATOM 1549 N N . ARG A 1 192 ? -10.502 5.673 5.847 1.00 77.62 192 ARG A N 1
ATOM 1550 C CA . ARG A 1 192 ? -9.361 6.077 5.013 1.00 77.62 192 ARG A CA 1
ATOM 1551 C C . ARG A 1 192 ? -9.372 7.570 4.682 1.00 77.62 192 ARG A C 1
ATOM 1553 O O . ARG A 1 192 ? -8.322 8.141 4.402 1.00 77.62 192 ARG A O 1
ATOM 1560 N N . SER A 1 193 ? -10.532 8.231 4.769 1.00 64.50 193 SER A N 1
ATOM 1561 C CA . SER A 1 193 ? -10.649 9.681 4.552 1.00 64.50 193 SER A CA 1
ATOM 1562 C C . SER A 1 193 ? -9.953 10.506 5.640 1.00 64.50 193 SER A C 1
ATOM 1564 O O . SER A 1 193 ? -9.453 11.588 5.347 1.00 64.50 193 SER A O 1
ATOM 1566 N N . LYS A 1 194 ? -9.849 9.973 6.867 1.00 57.28 194 LYS A N 1
ATOM 1567 C CA . LYS A 1 194 ? -9.138 10.613 7.990 1.00 57.28 194 LYS A CA 1
ATOM 1568 C C . LYS A 1 194 ? -7.610 10.544 7.845 1.00 57.28 194 LYS A C 1
ATOM 1570 O O . LYS A 1 194 ? -6.899 11.279 8.523 1.00 57.28 194 LYS A O 1
ATOM 1575 N N . GLY A 1 195 ? -7.110 9.667 6.968 1.00 48.22 195 GLY A N 1
ATOM 1576 C CA . GLY A 1 195 ? -5.685 9.479 6.682 1.00 48.22 195 GLY A CA 1
ATOM 1577 C C . GLY A 1 195 ? -5.157 10.279 5.485 1.00 48.22 195 GLY A C 1
ATOM 1578 O O . GLY A 1 195 ? -3.944 10.334 5.287 1.00 48.22 195 GLY A O 1
ATOM 1579 N N . GLY A 1 196 ? -6.036 10.895 4.686 1.00 44.72 196 GLY A N 1
ATOM 1580 C CA . GLY A 1 196 ? -5.651 11.711 3.533 1.00 44.72 196 GLY A CA 1
ATOM 1581 C C . GLY A 1 196 ? -5.380 13.175 3.911 1.00 44.72 196 GLY A C 1
ATOM 1582 O O . GLY A 1 196 ? -6.081 13.720 4.765 1.00 44.72 196 GLY A O 1
ATOM 1583 N N . PRO A 1 197 ? -4.400 13.855 3.289 1.00 37.38 197 PRO A N 1
ATOM 1584 C CA . PRO A 1 197 ? -4.252 15.298 3.442 1.00 37.38 197 PRO A CA 1
ATOM 1585 C C . PRO A 1 197 ? -5.496 16.009 2.891 1.00 37.38 197 PRO A C 1
ATOM 1587 O O . PRO A 1 197 ? -5.848 15.857 1.721 1.00 37.38 197 PRO A O 1
ATOM 1590 N N . VAL A 1 198 ? -6.160 16.803 3.732 1.00 37.56 198 VAL A N 1
ATOM 1591 C CA . VAL A 1 198 ? -7.195 17.742 3.284 1.00 37.56 198 VAL A CA 1
ATOM 1592 C C . VAL A 1 198 ? -6.475 18.879 2.559 1.00 37.56 198 VAL A C 1
ATOM 1594 O O . VAL A 1 198 ? -5.704 19.616 3.176 1.00 37.56 198 VAL A O 1
ATOM 1597 N N . ILE A 1 199 ? -6.659 18.973 1.243 1.00 38.38 199 ILE A N 1
ATOM 1598 C CA . ILE A 1 199 ? -6.164 20.106 0.455 1.00 38.38 199 ILE A CA 1
ATOM 1599 C C . ILE A 1 199 ? -7.206 21.232 0.597 1.00 38.38 199 ILE A C 1
ATOM 1601 O O . ILE A 1 199 ? -8.392 20.929 0.429 1.00 38.38 199 ILE A O 1
ATOM 1605 N N . PRO A 1 200 ? -6.804 22.466 0.964 1.00 35.00 200 PRO A N 1
ATOM 1606 C CA . PRO A 1 200 ? -7.708 23.615 1.034 1.00 35.00 200 PRO A CA 1
ATOM 1607 C C . PRO A 1 200 ? -8.336 23.957 -0.323 1.00 35.00 200 PRO A C 1
ATOM 1609 O O . PRO A 1 200 ? -7.686 23.705 -1.366 1.00 35.00 200 PRO A O 1
#

Secondary structure (DSSP, 8-state):
-HHHHHHHHTTTSEEETTS-S---SSS--EEEGGG-HHHHHHBTT-TTS---SPPPPHHHHHHHHHHHHHHHHHHHB-TTSS-B-HHHHHH-HHHHHHHHHHGGGGG---TTS-HHHHHHHHHHHHHHHHHHHHHHH----SHHHHHHHHHH-EEEETTEEEEHHHIIIIIITSSPPPTT-SS-SS-TT-GGGGGS----

InterPro domains:
  IPR006869 Domain of unknown function DUF547 [PF04784] (111-193)
  IPR036388 Winged helix-like DNA-binding domain superfamily [G3DSA:1.10.10.10] (1-108)
  IPR036390 Winged helix DNA-binding domain superfamily [SSF46785] (1-39)

Foldseek 3Di:
DQVVQQVCVLQLQKAFPVNPDGRDPDPTDIGGLCRDPLCVQQAQLQVPHQDPDDQDAPVVLLVLLVVLLVVQCVVAADPVRPDGPLVVLLPDPSNVVNSPSLNSQQRYDLPPDDLVSLLSSLVSVLVSLLSVLCSPVNDQPDPVSVCCSQPRRWHHGNNDTAGSCCSVCQANVQQHADPPHPDTSADPSRPSNVSHDHDD

pLDDT: mean 86.09, std 11.0, range [35.0, 97.19]